Protein AF-A0A255R3K5-F1 (afdb_monomer_lite)

Secondary structure (DSSP, 8-state):
----SEEEHHHHHHHH---HHHHHHHHHTTSS-EEE-TTS-EEEEHHHHHHHHT----------------------TTS-TTTTTS-HHHHHHHHT--HHHHHHHHHTT-S---HHHHHHH--SS-----GGG--PPPS-EEEEETTHHIIIIIHHHHH-SSEEEEEES-----EEPPTT--SS--TTSEEHHHHHHHHHHTT-EEEEEES---HHHHHHHHHHHTTS-GGGEEEEE-TT---EEEEETTTEEEEES--SSTTTTT-SS--TT---EEEEE--HHHHHHHHHHHHHHHTTTTGGGTS-TTTT-GGG-

pLDDT: mean 70.34, std 19.97, range [24.58, 98.44]

Radius of gyration: 28.6 Å; chains: 1; bounding box: 56×77×64 Å

Sequence (317 aa):
MPIKKYINTAEVAMLTGLQQDDIRNLAKTNVLPSHRNRRGHYRFNVDAVEKYFGIVIDNIEQEAEPSALKANPSKESQNVDKVKYLSGHIARKYLKCSKAEFESLIEQGIIKAHRDEYNRWKVSKESVIDYSKSSLPSNDTRLIINENHYQEVIERICEAKSSVKIMTANFKRFRLKPTGSQGENYNDGTPFIKYLMAKAIQGVSVQVICSMPSSSFRDEWKEFYQQMNPELFEYMFCERNHAKVVIVDDQMAYVGSANITPAGIGQGVFTPGNFEVGILTKNPKIVSSVTTLFYTIWNKAHCDKCHRADMCNAKNL

Foldseek 3Di:
DDPDQKDFLVVLCVVQVDDSVVVVVCPVVCVFPWDADPVRGTIGGQVSSCVSRVHDDPDPDDDDDDDDDDDDDDDPADVAPVLQPPQLVVSCVVVVDDPVVSVVCVVNVRHNDPPVRVVVVVPDDPPDDPPVDDDDDDDFKDKAKFQSLCVVPLVLLLVFDAEKEWFFAAAAKFFDDDPPDDDQDRVPGHISVVSLQVCLVNNHQAEYEYADYDPVVVVVVVVVCVVDDVVSHYYWHDNPGHWGWMAGPLQKMKGWNAGNDCRSNNHDDPDPPRIIMIMIGRPNVVSVVVVVVSVCVVVVVCVVVPVCVVSGDPPVD

Structure (mmCIF, N/CA/C/O backbone):
data_AF-A0A255R3K5-F1
#
_entry.id   AF-A0A255R3K5-F1
#
loop_
_atom_site.group_PDB
_atom_site.id
_atom_site.type_symbol
_atom_site.label_atom_id
_atom_site.label_alt_id
_atom_site.label_comp_id
_atom_site.label_asym_id
_atom_site.label_entity_id
_atom_site.label_seq_id
_atom_site.pdbx_PDB_ins_code
_atom_site.Cartn_x
_atom_site.Cartn_y
_atom_site.Cartn_z
_atom_site.occupancy
_atom_site.B_iso_or_equiv
_atom_site.auth_seq_id
_atom_site.auth_comp_id
_atom_site.auth_asym_id
_atom_site.auth_atom_id
_atom_site.pdbx_PDB_model_num
ATOM 1 N N . MET A 1 1 ? -28.216 35.950 8.709 1.00 41.50 1 MET A N 1
ATOM 2 C CA . MET A 1 1 ? -28.909 35.601 9.975 1.00 41.50 1 MET A CA 1
ATOM 3 C C . MET A 1 1 ? -27.923 35.706 11.137 1.00 41.50 1 MET A C 1
ATOM 5 O O . MET A 1 1 ? -26.728 35.690 10.860 1.00 41.50 1 MET A O 1
ATOM 9 N N . PRO A 1 2 ? -28.353 35.857 12.405 1.00 42.69 2 PRO A N 1
ATOM 10 C CA . PRO A 1 2 ? -27.422 35.860 13.533 1.00 42.69 2 PRO A CA 1
ATOM 11 C C . PRO A 1 2 ? -26.795 34.470 13.715 1.00 42.69 2 PRO A C 1
ATOM 13 O O . PRO A 1 2 ? -27.504 33.480 13.887 1.00 42.69 2 PRO A O 1
ATOM 16 N N . ILE A 1 3 ? -25.463 34.405 13.684 1.00 53.44 3 ILE A N 1
ATOM 17 C CA . ILE A 1 3 ? -24.691 33.167 13.852 1.00 53.44 3 ILE A CA 1
ATOM 18 C C . ILE A 1 3 ? -25.021 32.536 15.217 1.00 53.44 3 ILE A C 1
ATOM 20 O O . ILE A 1 3 ? -25.053 33.225 16.244 1.00 53.44 3 ILE A O 1
ATOM 24 N N . LYS A 1 4 ? -25.258 31.215 15.256 1.00 60.66 4 LYS A N 1
ATOM 25 C CA . LYS A 1 4 ? -25.448 30.467 16.512 1.00 60.66 4 LYS A CA 1
ATOM 26 C C . LYS A 1 4 ? -24.194 30.605 17.382 1.00 60.66 4 LYS A C 1
ATOM 28 O O . LYS A 1 4 ? -23.233 29.878 17.190 1.00 60.66 4 LYS A O 1
ATOM 33 N N . LYS A 1 5 ? -24.227 31.449 18.418 1.00 73.88 5 LYS A N 1
ATOM 34 C CA . LYS A 1 5 ? -23.086 31.623 19.344 1.00 73.88 5 LYS A CA 1
ATOM 35 C C . LYS A 1 5 ? -22.670 30.336 20.084 1.00 73.88 5 LYS A C 1
ATOM 37 O O . LYS A 1 5 ? -21.540 30.250 20.570 1.00 73.88 5 LYS A O 1
ATOM 42 N N . TYR A 1 6 ? -23.574 29.351 20.184 1.00 78.25 6 TYR A N 1
ATOM 43 C CA . TYR A 1 6 ? -23.311 28.050 20.802 1.00 78.25 6 TYR A CA 1
ATOM 44 C C . TYR A 1 6 ? -23.948 26.875 20.048 1.00 78.25 6 TYR A C 1
ATOM 46 O O . TYR A 1 6 ? -25.138 26.906 19.723 1.00 78.25 6 TYR A O 1
ATOM 54 N N . ILE A 1 7 ? -23.187 25.790 19.907 1.00 75.62 7 ILE A N 1
ATOM 55 C CA . ILE A 1 7 ? -23.598 24.507 19.312 1.00 75.62 7 ILE A CA 1
ATOM 56 C C . ILE A 1 7 ? -23.567 23.369 20.350 1.00 75.62 7 ILE A C 1
ATOM 58 O O . ILE A 1 7 ? -23.017 23.518 21.444 1.00 75.62 7 ILE A O 1
ATOM 62 N N . ASN A 1 8 ? -24.259 22.260 20.085 1.00 81.88 8 ASN A N 1
ATOM 63 C CA . ASN A 1 8 ? -24.350 21.095 20.981 1.00 81.88 8 ASN A CA 1
ATOM 64 C C . ASN A 1 8 ? -23.370 19.967 20.604 1.00 81.88 8 ASN A C 1
ATOM 66 O O . ASN A 1 8 ? -22.790 19.980 19.526 1.00 81.88 8 ASN A O 1
ATOM 70 N N . THR A 1 9 ? -23.210 18.965 21.476 1.00 65.88 9 THR A N 1
ATOM 71 C CA . THR A 1 9 ? -22.287 17.830 21.271 1.00 65.88 9 THR A CA 1
ATOM 72 C C . THR A 1 9 ? -22.467 17.102 19.931 1.00 65.88 9 THR A C 1
ATOM 74 O O . THR A 1 9 ? -21.472 16.698 19.344 1.00 65.88 9 THR A O 1
ATOM 77 N N . ALA A 1 10 ? -23.695 16.940 19.428 1.00 61.66 10 ALA A N 1
ATOM 78 C CA . ALA A 1 10 ? -23.948 16.292 18.139 1.00 61.66 10 ALA A CA 1
ATOM 79 C C . ALA A 1 10 ? -23.636 17.212 16.943 1.00 61.66 10 ALA A C 1
ATOM 81 O O . ALA A 1 10 ? -23.108 16.737 15.945 1.00 61.66 10 ALA A O 1
ATOM 82 N N . GLU A 1 11 ? -23.888 18.523 17.064 1.00 67.44 11 GLU A N 1
ATOM 83 C CA . GLU A 1 11 ? -23.443 19.520 16.073 1.00 67.44 11 GLU A CA 1
ATOM 84 C C . GLU A 1 11 ? -21.899 19.540 15.996 1.00 67.44 11 GLU A C 1
ATOM 86 O O . GLU A 1 11 ? -21.343 19.483 14.905 1.00 67.44 11 GLU A O 1
ATOM 91 N N . VAL A 1 12 ? -21.191 19.509 17.137 1.00 60.81 12 VAL A N 1
ATOM 92 C CA . VAL A 1 12 ? -19.716 19.396 17.167 1.00 60.81 12 VAL A CA 1
ATOM 93 C C . VAL A 1 12 ? -19.239 18.056 16.589 1.00 60.81 12 VAL A C 1
ATOM 95 O O . VAL A 1 12 ? -18.287 18.044 15.817 1.00 60.81 12 VAL A O 1
ATOM 98 N N . ALA A 1 13 ? -19.899 16.936 16.904 1.00 59.47 13 ALA A N 1
ATOM 99 C CA . ALA A 1 13 ? -19.557 15.621 16.349 1.00 59.47 13 ALA A CA 1
ATOM 100 C C . ALA A 1 13 ? -19.688 15.586 14.822 1.00 59.47 13 ALA A C 1
ATOM 102 O O . ALA A 1 13 ? -18.807 15.077 14.139 1.00 59.47 13 ALA A O 1
ATOM 103 N N . MET A 1 14 ? -20.747 16.192 14.281 1.00 54.22 14 MET A N 1
ATOM 104 C CA . MET A 1 14 ? -20.955 16.302 12.839 1.00 54.22 14 MET A CA 1
ATOM 105 C C . MET A 1 14 ? -19.897 17.186 12.159 1.00 54.22 14 MET A C 1
ATOM 107 O O . MET A 1 14 ? -19.446 16.852 11.070 1.00 54.22 14 MET A O 1
ATOM 111 N N . LEU A 1 15 ? -19.476 18.279 12.806 1.00 57.75 15 LEU A N 1
ATOM 112 C CA . LEU A 1 15 ? -18.477 19.215 12.270 1.00 57.75 15 LEU A CA 1
ATOM 113 C C . LEU A 1 15 ? -17.022 18.728 12.406 1.00 57.75 15 LEU A C 1
ATOM 115 O O . LEU A 1 15 ? -16.162 19.186 11.661 1.00 57.75 15 LEU A O 1
ATOM 119 N N . THR A 1 16 ? -16.730 17.832 13.355 1.00 62.12 16 THR A N 1
ATOM 120 C CA . THR A 1 16 ? -15.354 17.379 13.669 1.00 62.12 16 THR A CA 1
ATOM 121 C C . THR A 1 16 ? -15.095 15.903 13.365 1.00 62.12 16 THR A C 1
ATOM 123 O O . THR A 1 16 ? -13.949 15.465 13.409 1.00 62.12 16 THR A O 1
ATOM 126 N N . GLY A 1 17 ? -16.140 15.108 13.113 1.00 52.56 17 GLY A N 1
ATOM 127 C CA . GLY A 1 17 ? -16.055 13.649 12.976 1.00 52.56 17 GLY A CA 1
ATOM 128 C C . GLY A 1 17 ? -15.809 12.888 14.289 1.00 52.56 17 GLY A C 1
ATOM 129 O O . GLY A 1 17 ? -15.769 11.658 14.277 1.00 52.56 17 GLY A O 1
ATOM 130 N N . LEU A 1 18 ? -15.651 13.581 15.425 1.00 57.97 18 LEU A N 1
ATOM 131 C CA . LEU A 1 18 ? -15.377 12.956 16.721 1.00 57.97 18 LEU A CA 1
ATOM 132 C C . LEU A 1 18 ? -16.618 12.297 17.330 1.00 57.97 18 LEU A C 1
ATOM 134 O O . LEU A 1 18 ? -17.745 12.778 17.187 1.00 57.97 18 LEU A O 1
ATOM 138 N N . GLN A 1 19 ? -16.402 11.228 18.101 1.00 66.00 19 GLN A N 1
ATOM 139 C CA . GLN A 1 19 ? -17.474 10.609 18.874 1.00 66.00 19 GLN A CA 1
ATOM 140 C C . GLN A 1 19 ? -17.962 11.556 19.977 1.00 66.00 19 GLN A C 1
ATOM 142 O O . GLN A 1 19 ? -17.200 12.316 20.583 1.00 66.00 19 GLN A O 1
ATOM 147 N N . GLN A 1 20 ? -19.263 11.501 20.274 1.00 72.38 20 GLN A N 1
ATOM 148 C CA . GLN A 1 20 ? -19.877 12.432 21.226 1.00 72.38 20 GLN A CA 1
ATOM 149 C C . GLN A 1 20 ? -19.304 12.311 22.647 1.00 72.38 20 GLN A C 1
ATOM 151 O O . GLN A 1 20 ? -19.324 13.294 23.388 1.00 72.38 20 GLN A O 1
ATOM 156 N N . ASP A 1 21 ? -18.790 11.143 23.036 1.00 79.12 21 ASP A N 1
ATOM 157 C CA . ASP A 1 21 ? -18.171 10.945 24.349 1.00 79.12 21 ASP A CA 1
ATOM 158 C C . ASP A 1 21 ? -16.777 11.568 24.463 1.00 79.12 21 ASP A C 1
ATOM 160 O O . ASP A 1 21 ? -16.465 12.133 25.512 1.00 79.12 21 ASP A O 1
ATOM 164 N N . ASP A 1 22 ? -16.000 11.611 23.380 1.00 64.19 22 ASP A N 1
ATOM 165 C CA . ASP A 1 22 ? -14.718 12.323 23.349 1.00 64.19 22 ASP A CA 1
ATOM 166 C C . ASP A 1 22 ? -14.936 13.833 23.470 1.00 64.19 22 ASP A C 1
ATOM 168 O O . ASP A 1 22 ? -14.300 14.498 24.288 1.00 64.19 22 ASP A O 1
ATOM 172 N N . ILE A 1 23 ? -15.938 14.369 22.767 1.00 59.25 23 ILE A N 1
ATOM 173 C CA . ILE A 1 23 ? -16.343 15.779 22.884 1.00 59.25 23 ILE A CA 1
ATOM 174 C C . ILE A 1 23 ? -16.846 16.093 24.305 1.00 59.25 23 ILE A C 1
ATOM 176 O O . ILE A 1 23 ? -16.532 17.148 24.861 1.00 59.25 23 ILE A O 1
ATOM 180 N N . ARG A 1 24 ? -17.589 15.177 24.945 1.00 80.44 24 ARG A N 1
ATOM 181 C CA . ARG A 1 24 ? -17.968 15.307 26.367 1.00 80.44 24 ARG A CA 1
ATOM 182 C C . ARG A 1 24 ? -16.753 15.232 27.290 1.00 80.44 24 ARG A C 1
ATOM 184 O O . ARG A 1 24 ? -16.774 15.876 28.334 1.00 80.44 24 ARG A O 1
ATOM 191 N N . ASN A 1 25 ? -15.714 14.476 26.949 1.00 77.38 25 ASN A N 1
ATOM 192 C CA . ASN A 1 25 ? -14.492 14.397 27.745 1.00 77.38 25 ASN A CA 1
ATOM 193 C C . ASN A 1 25 ? -13.651 15.677 27.614 1.00 77.38 25 ASN A C 1
ATOM 195 O O . ASN A 1 25 ? -13.281 16.224 28.649 1.00 77.38 25 ASN A O 1
ATOM 199 N N . LEU A 1 26 ? -13.487 16.237 26.408 1.00 68.31 26 LEU A N 1
ATOM 200 C CA . LEU A 1 26 ? -12.899 17.573 26.188 1.00 68.31 26 LEU A CA 1
ATOM 201 C C . LEU A 1 26 ? -13.643 18.676 26.963 1.00 68.31 26 LEU A C 1
ATOM 203 O O . LEU A 1 26 ? -13.032 19.624 27.457 1.00 68.31 26 LEU A O 1
ATOM 207 N N . ALA A 1 27 ? -14.964 18.530 27.107 1.00 79.69 27 ALA A N 1
ATOM 208 C CA . ALA A 1 27 ? -15.801 19.410 27.916 1.00 79.69 27 ALA A CA 1
ATOM 209 C C . ALA A 1 27 ? -15.591 19.226 29.433 1.00 79.69 27 ALA A C 1
ATOM 211 O O . ALA A 1 27 ? -15.579 20.203 30.179 1.00 79.69 27 ALA A O 1
ATOM 212 N N . LYS A 1 28 ? -15.431 17.981 29.914 1.00 86.38 28 LYS A N 1
ATOM 213 C CA . LYS A 1 28 ? -15.156 17.662 31.333 1.00 86.38 28 LYS A CA 1
ATOM 214 C C . LYS A 1 28 ? -13.771 18.133 31.775 1.00 86.38 28 LYS A C 1
ATOM 216 O O . LYS A 1 28 ? -13.640 18.613 32.894 1.00 86.38 28 LYS A O 1
ATOM 221 N N . THR A 1 29 ? -12.760 17.994 30.920 1.00 76.62 29 THR A N 1
ATOM 222 C CA . THR A 1 29 ? -11.381 18.433 31.195 1.00 76.62 29 THR A CA 1
ATOM 223 C C . THR A 1 29 ? -11.172 19.932 30.963 1.00 76.62 29 THR A C 1
ATOM 225 O O . THR A 1 29 ? -10.064 20.425 31.143 1.00 76.62 29 THR A O 1
ATOM 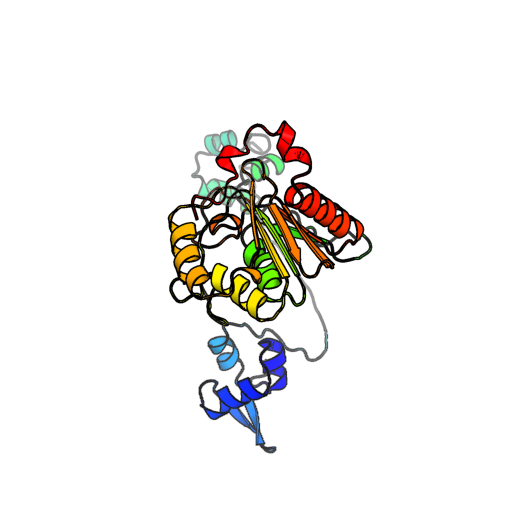228 N N . ASN A 1 30 ? -12.230 20.661 30.580 1.00 77.88 30 ASN A N 1
ATOM 229 C CA . ASN A 1 30 ? -12.222 22.093 30.263 1.00 77.88 30 ASN A CA 1
ATOM 230 C C . ASN A 1 30 ? -11.234 22.487 29.142 1.00 77.88 30 ASN A C 1
ATOM 232 O O . ASN A 1 30 ? -10.862 23.651 29.012 1.00 77.88 30 ASN A O 1
ATOM 236 N N . VAL A 1 31 ? -10.826 21.513 28.320 1.00 72.31 31 VAL A N 1
ATOM 237 C CA . VAL A 1 31 ? -9.936 21.703 27.166 1.00 72.31 31 VAL A CA 1
ATOM 238 C C . VAL A 1 31 ? -10.684 22.383 26.017 1.00 72.31 31 VAL A C 1
ATOM 240 O O . VAL A 1 31 ? -10.124 23.247 25.347 1.00 72.31 31 VAL A O 1
ATOM 243 N N . LEU A 1 32 ? -11.965 22.044 25.836 1.00 70.50 32 LEU A N 1
ATOM 244 C CA . LEU A 1 32 ? -12.872 22.742 24.928 1.00 70.50 32 LEU A CA 1
ATOM 245 C C . LEU A 1 32 ? -13.906 23.546 25.747 1.00 70.50 32 LEU A C 1
ATOM 247 O O . LEU A 1 32 ? -14.787 22.936 26.370 1.00 70.50 32 LEU A O 1
ATOM 251 N N . PRO A 1 33 ? -13.831 24.894 25.760 1.00 80.38 33 PRO A N 1
ATOM 252 C CA . PRO A 1 33 ? -14.706 25.742 26.566 1.00 80.38 33 PRO A CA 1
ATOM 253 C C . PRO A 1 33 ? -16.194 25.485 26.314 1.00 80.38 33 PRO A C 1
ATOM 255 O O . PRO A 1 33 ? -16.705 25.604 25.196 1.00 80.38 33 PRO A O 1
ATOM 258 N N . SER A 1 34 ? -16.911 25.144 27.383 1.00 84.69 34 SER A N 1
ATOM 259 C CA . SER A 1 34 ? -18.320 24.771 27.313 1.00 84.69 34 SER A CA 1
ATOM 260 C C . SER A 1 34 ? -19.067 25.106 28.599 1.00 84.69 34 SER A C 1
ATOM 262 O O . SER A 1 34 ? -18.475 25.279 29.662 1.00 84.69 34 SER A O 1
ATOM 264 N N . HIS A 1 35 ? -20.392 25.176 28.509 1.00 86.25 35 HIS A N 1
ATOM 265 C CA . HIS A 1 35 ? -21.276 25.241 29.671 1.00 86.25 35 HIS A CA 1
ATOM 266 C C . HIS A 1 35 ? -22.361 24.169 29.561 1.00 86.25 35 HIS A C 1
ATOM 268 O O . HIS A 1 35 ? -22.652 23.673 28.470 1.00 86.25 35 HIS A O 1
ATOM 274 N N . ARG A 1 36 ? -22.989 23.803 30.681 1.00 84.56 36 ARG A N 1
ATOM 275 C CA . ARG A 1 36 ? -24.161 22.918 30.670 1.00 84.56 36 ARG A CA 1
ATOM 276 C C . ARG A 1 36 ? -25.443 23.742 30.598 1.00 84.56 36 ARG A C 1
ATOM 278 O O . ARG A 1 36 ? -25.593 24.736 31.301 1.00 84.56 36 ARG A O 1
ATOM 285 N N . ASN A 1 37 ? -26.377 23.323 29.749 1.00 80.81 37 ASN A N 1
ATOM 286 C CA . ASN A 1 37 ? -27.722 23.895 29.705 1.00 80.81 37 ASN A CA 1
ATOM 287 C C . ASN A 1 37 ? -28.582 23.393 30.888 1.00 80.81 37 ASN A C 1
ATOM 289 O O . ASN A 1 37 ? -28.162 22.528 31.655 1.00 80.81 37 ASN A O 1
ATOM 293 N N . ARG A 1 38 ? -29.829 23.875 31.006 1.00 70.31 38 ARG A N 1
ATOM 294 C CA . ARG A 1 38 ? -30.770 23.474 32.078 1.00 70.31 38 ARG A CA 1
ATOM 295 C C . ARG A 1 38 ? -31.102 21.969 32.131 1.00 70.31 38 ARG A C 1
ATOM 297 O O . ARG A 1 38 ? -31.621 21.516 33.140 1.00 70.31 38 ARG A O 1
ATOM 304 N N . ARG A 1 39 ? -30.822 21.200 31.069 1.00 68.31 39 ARG A N 1
ATOM 305 C CA . ARG A 1 39 ? -30.966 19.729 31.016 1.00 68.31 39 ARG A CA 1
ATOM 306 C C . ARG A 1 39 ? -29.632 19.000 31.252 1.00 68.31 39 ARG A C 1
ATOM 308 O O . ARG A 1 39 ? -29.526 17.809 30.995 1.00 68.31 39 ARG A O 1
ATOM 315 N N . GLY A 1 40 ? -28.589 19.710 31.681 1.00 73.56 40 GLY A N 1
ATOM 316 C CA . GLY A 1 40 ? -27.260 19.156 31.936 1.00 73.56 40 GLY A CA 1
ATOM 317 C C . GLY A 1 40 ? -26.419 18.867 30.685 1.00 73.56 40 GLY A C 1
ATOM 318 O O . GLY A 1 40 ? -25.300 18.379 30.834 1.00 73.56 40 GLY A O 1
ATOM 319 N N . HIS A 1 41 ? -26.900 19.160 29.471 1.00 75.06 41 HIS A N 1
ATOM 320 C CA . HIS A 1 41 ? -26.169 18.878 28.227 1.00 75.06 41 HIS A CA 1
ATOM 321 C C . HIS A 1 41 ? -25.155 19.984 27.914 1.00 75.06 41 HIS A C 1
ATOM 323 O O . HIS A 1 41 ? -25.452 21.166 28.099 1.00 75.06 41 HIS A O 1
ATOM 329 N N . TYR A 1 42 ? -23.989 19.606 27.390 1.00 77.81 42 TYR A N 1
ATOM 330 C CA . TYR A 1 42 ? -22.930 20.545 27.022 1.00 77.81 42 TYR A CA 1
ATOM 331 C C . TYR A 1 42 ? -23.285 21.403 25.795 1.00 77.81 42 TYR A C 1
ATOM 333 O O . TYR A 1 42 ? -23.866 20.929 24.813 1.00 77.81 42 TYR A O 1
ATOM 341 N N . ARG A 1 43 ? -22.904 22.679 25.869 1.00 84.44 43 ARG A N 1
ATOM 342 C CA . ARG A 1 43 ? -22.992 23.699 24.822 1.00 84.44 43 ARG A CA 1
ATOM 343 C C . ARG A 1 43 ? -21.628 24.365 24.660 1.00 84.44 43 ARG A C 1
ATOM 345 O O . ARG A 1 43 ? -21.063 24.856 25.636 1.00 84.44 43 ARG A O 1
ATOM 352 N N . PHE A 1 44 ? -21.137 24.394 23.430 1.00 76.94 44 PHE A N 1
ATOM 353 C CA . PHE A 1 44 ? -19.794 24.832 23.053 1.00 76.94 44 PHE A CA 1
ATOM 354 C C . PHE A 1 44 ? -19.885 26.148 22.292 1.00 76.94 44 PHE A C 1
ATOM 356 O O . PHE A 1 44 ? -20.772 26.289 21.452 1.00 76.94 44 PHE A O 1
ATOM 363 N N . ASN A 1 45 ? -19.029 27.120 22.609 1.00 83.62 45 ASN A N 1
ATOM 364 C CA . ASN A 1 45 ? -18.982 28.380 21.862 1.00 83.62 45 ASN A CA 1
ATOM 365 C C . ASN A 1 45 ? -18.352 28.139 20.483 1.00 83.62 45 ASN A C 1
ATOM 367 O O . ASN A 1 45 ? -17.348 27.439 20.407 1.00 83.62 45 ASN A O 1
ATOM 371 N N . VAL A 1 46 ? -18.937 28.706 19.424 1.00 71.38 46 VAL A N 1
ATOM 372 C CA . VAL A 1 46 ? -18.478 28.477 18.042 1.00 71.38 46 VAL A CA 1
ATOM 373 C C . VAL A 1 46 ? -17.027 28.910 17.852 1.00 71.38 46 VAL A C 1
ATOM 375 O O . VAL A 1 46 ? -16.215 28.057 17.522 1.00 71.38 46 VAL A O 1
ATOM 378 N N . ASP A 1 47 ? -16.670 30.141 18.208 1.00 80.25 47 ASP A N 1
ATOM 379 C CA . ASP A 1 47 ? -15.313 30.689 18.063 1.00 80.25 47 ASP A CA 1
ATOM 380 C C . ASP A 1 47 ? -14.258 29.817 18.788 1.00 80.25 47 ASP A C 1
ATOM 382 O O . ASP A 1 47 ? -13.130 29.635 18.325 1.00 80.25 47 ASP A O 1
ATOM 386 N N . ALA A 1 48 ? -14.626 29.230 19.934 1.00 74.75 48 ALA A N 1
ATOM 387 C CA . ALA A 1 48 ? -13.781 28.295 20.675 1.00 74.75 48 ALA A CA 1
ATOM 388 C C . ALA A 1 48 ? -13.651 26.917 19.996 1.00 74.75 48 ALA A C 1
ATOM 390 O O . ALA A 1 48 ? -12.583 26.314 20.069 1.00 74.75 48 ALA A O 1
ATOM 391 N N . VAL A 1 49 ? -14.704 26.420 19.336 1.00 65.06 49 VAL A N 1
ATOM 392 C CA . VAL A 1 49 ? -14.674 25.185 18.526 1.00 65.06 49 VAL A CA 1
ATOM 393 C C . VAL A 1 49 ? -13.845 25.408 17.261 1.00 65.06 49 VAL A C 1
ATOM 395 O O . VAL A 1 49 ? -12.943 24.620 16.992 1.00 65.06 49 VAL A O 1
ATOM 398 N N . GLU A 1 50 ? -14.080 26.504 16.541 1.00 73.19 50 GLU A N 1
ATOM 399 C CA . GLU A 1 50 ? -13.301 26.924 15.371 1.00 73.19 50 GLU A CA 1
ATOM 400 C C . GLU A 1 50 ? -11.810 27.000 15.695 1.00 73.19 50 GLU A C 1
ATOM 402 O O . GLU A 1 50 ? -10.991 26.326 15.071 1.00 73.19 50 GLU A O 1
ATOM 407 N N . LYS A 1 51 ? -11.457 27.741 16.753 1.00 80.31 51 LYS A N 1
ATOM 408 C CA . LYS A 1 51 ? -10.069 27.902 17.192 1.00 80.31 51 LYS A CA 1
ATOM 409 C C . LYS A 1 51 ? -9.428 26.599 17.675 1.00 80.31 51 LYS A C 1
ATOM 411 O O . LYS A 1 51 ? -8.233 26.415 17.462 1.00 80.31 51 LYS A O 1
ATOM 416 N N . TYR A 1 52 ? -10.174 25.729 18.359 1.00 68.12 52 TYR A N 1
ATOM 417 C CA . TYR A 1 52 ? -9.621 24.488 18.912 1.00 68.12 52 TYR A CA 1
ATOM 418 C C . TYR A 1 52 ? -9.414 23.408 17.843 1.00 68.12 52 TYR A C 1
ATOM 420 O O . TYR A 1 52 ? -8.394 22.724 17.861 1.00 68.12 52 TYR A O 1
ATOM 428 N N . PHE A 1 53 ? -10.355 23.266 16.904 1.00 67.94 53 PHE A N 1
ATOM 429 C CA . PHE A 1 53 ? -10.282 22.258 15.840 1.00 67.94 53 PHE A CA 1
ATOM 430 C C . PHE A 1 53 ? -9.678 22.780 14.526 1.00 67.94 53 PHE A C 1
ATOM 432 O O . PHE A 1 53 ? -9.446 21.987 13.619 1.00 67.94 53 PHE A O 1
ATOM 439 N N . GLY A 1 54 ? -9.409 24.084 14.411 1.00 62.25 54 GLY A N 1
ATOM 440 C CA . GLY A 1 54 ? -8.881 24.700 13.189 1.00 62.25 54 GLY A CA 1
ATOM 441 C C . GLY A 1 54 ? -9.889 24.730 12.035 1.00 62.25 54 GLY A C 1
ATOM 442 O O . GLY A 1 54 ? -9.486 24.683 10.876 1.00 62.25 54 GLY A O 1
ATOM 443 N N . ILE A 1 55 ? -11.187 24.770 12.351 1.00 60.12 55 ILE A N 1
ATOM 444 C CA . ILE A 1 55 ? -12.292 24.774 11.379 1.00 60.12 55 ILE A CA 1
ATOM 445 C C . ILE A 1 55 ? -12.965 26.149 11.323 1.00 60.12 55 ILE A C 1
ATOM 447 O O . ILE A 1 55 ? -12.830 26.935 12.255 1.00 60.12 55 ILE A O 1
ATOM 451 N N . VAL A 1 56 ? -13.720 26.420 10.258 1.00 68.06 56 VAL A N 1
ATOM 452 C CA . VAL A 1 56 ? -14.588 27.603 10.136 1.00 68.06 56 VAL A CA 1
ATOM 453 C C . VAL A 1 56 ? -16.032 27.116 10.015 1.00 68.06 56 VAL A C 1
ATOM 455 O O . VAL A 1 56 ? -16.315 26.218 9.220 1.00 68.06 56 VAL A O 1
ATOM 458 N N . ILE A 1 57 ? -16.934 27.652 10.838 1.00 62.25 57 ILE A N 1
ATOM 459 C CA . ILE A 1 57 ? -18.334 27.222 10.965 1.00 62.25 57 ILE A CA 1
ATOM 460 C C . ILE A 1 57 ? -19.230 28.307 10.349 1.00 62.25 57 ILE A C 1
ATOM 462 O O . ILE A 1 57 ? -20.004 28.994 11.021 1.00 62.25 57 ILE A O 1
ATOM 466 N N . ASP A 1 58 ? -19.130 28.446 9.028 1.00 53.56 58 ASP A N 1
ATOM 467 C CA . ASP A 1 58 ? -19.958 29.375 8.264 1.00 53.56 58 ASP A CA 1
ATOM 468 C C . ASP A 1 58 ? -21.409 28.870 8.150 1.00 53.56 58 ASP A C 1
ATOM 470 O O . ASP A 1 58 ? -21.685 27.828 7.563 1.00 53.56 58 ASP A O 1
ATOM 474 N N . ASN A 1 59 ? -22.345 29.653 8.701 1.00 52.12 59 ASN A N 1
ATOM 475 C CA . ASN A 1 59 ? -23.803 29.573 8.516 1.00 52.12 59 ASN A CA 1
ATOM 476 C C . ASN A 1 59 ? -24.455 28.171 8.573 1.00 52.12 59 ASN A C 1
ATOM 478 O O . ASN A 1 59 ? -24.845 27.596 7.560 1.00 52.12 59 ASN A O 1
ATOM 482 N N . ILE A 1 60 ? -24.762 27.700 9.788 1.00 49.47 60 ILE A N 1
ATOM 483 C CA . ILE A 1 60 ? -25.836 26.710 9.984 1.00 49.47 60 ILE A CA 1
ATOM 484 C C . ILE A 1 60 ? -27.184 27.409 9.720 1.00 49.47 60 ILE A C 1
ATOM 486 O O . ILE A 1 60 ? -27.595 28.251 10.523 1.00 49.47 60 ILE A O 1
ATOM 490 N N . GLU A 1 61 ? -27.856 27.075 8.616 1.00 40.47 61 GLU A N 1
ATOM 491 C CA . GLU A 1 61 ? -29.081 27.749 8.154 1.00 40.47 61 GLU A CA 1
ATOM 492 C C . GLU A 1 61 ? -30.266 27.705 9.148 1.00 40.47 61 GLU A C 1
ATOM 494 O O . GLU A 1 61 ? -30.520 26.711 9.835 1.00 40.47 61 GLU A O 1
ATOM 499 N N . GLN A 1 62 ? -31.045 28.793 9.151 1.00 39.69 62 GLN A N 1
ATOM 500 C CA . GLN A 1 62 ? -32.511 28.717 9.100 1.00 39.69 62 GLN A CA 1
ATOM 501 C C . GLN A 1 62 ? -32.940 29.151 7.680 1.00 39.69 62 GLN A C 1
ATOM 503 O O . GLN A 1 62 ? -32.166 29.805 6.984 1.00 39.69 62 GLN A O 1
ATOM 508 N N . GLU A 1 63 ? -34.137 28.768 7.237 1.00 28.47 63 GLU A N 1
ATOM 509 C CA . GLU A 1 63 ? -34.560 28.822 5.823 1.00 28.47 63 GLU A CA 1
ATOM 510 C C . GLU A 1 63 ? -34.702 30.244 5.210 1.00 28.47 63 GLU A C 1
ATOM 512 O O . GLU A 1 63 ? -35.281 31.123 5.845 1.00 28.47 63 GLU A O 1
ATOM 517 N N . ALA A 1 64 ? -34.280 30.381 3.932 1.00 26.91 64 ALA A N 1
ATOM 518 C CA . ALA A 1 64 ? -34.686 31.359 2.881 1.00 26.91 64 ALA A CA 1
ATOM 519 C C . ALA A 1 64 ? -34.455 32.892 3.127 1.00 26.91 64 ALA A C 1
ATOM 521 O O . ALA A 1 64 ? -34.274 33.320 4.260 1.00 26.91 64 ALA A O 1
ATOM 522 N N . GLU A 1 65 ? -34.385 33.839 2.161 1.00 24.58 65 GLU A N 1
ATOM 523 C CA . GLU A 1 65 ? -34.598 33.946 0.685 1.00 24.58 65 GLU A CA 1
ATOM 524 C C . GLU A 1 65 ? -33.629 35.027 0.046 1.00 24.58 65 GLU A C 1
ATOM 526 O O . GLU A 1 65 ? -32.859 35.637 0.794 1.00 24.58 65 GLU A O 1
ATOM 531 N N . PRO A 1 66 ? -33.594 35.295 -1.294 1.00 37.09 66 PRO A N 1
ATOM 532 C CA . PRO A 1 66 ? -32.465 35.975 -1.996 1.00 37.09 66 PRO A CA 1
ATOM 533 C C . PRO A 1 66 ? -32.705 37.385 -2.635 1.00 37.09 66 PRO A C 1
ATOM 535 O O . PRO A 1 66 ? -33.811 37.675 -3.076 1.00 37.09 66 PRO A O 1
ATOM 538 N N . SER A 1 67 ? -31.657 38.231 -2.842 1.00 25.16 67 SER A N 1
ATOM 539 C CA . SER A 1 67 ? -31.645 39.316 -3.888 1.00 25.16 67 SER A CA 1
ATOM 540 C C . SER A 1 67 ? -30.297 40.049 -4.232 1.00 25.16 67 SER A C 1
ATOM 542 O O . SER A 1 67 ? -29.736 40.771 -3.423 1.00 25.16 67 SER A O 1
ATOM 544 N N . ALA A 1 68 ? -29.840 39.896 -5.495 1.00 26.27 68 ALA A N 1
ATOM 545 C CA . ALA A 1 68 ? -29.521 40.891 -6.570 1.00 26.27 68 ALA A CA 1
ATOM 546 C C . ALA A 1 68 ? -28.493 42.099 -6.530 1.00 26.27 68 ALA A C 1
ATOM 548 O O . ALA A 1 68 ? -28.403 42.843 -5.566 1.00 26.27 68 ALA A O 1
ATOM 549 N N . LEU A 1 69 ? -27.919 42.388 -7.741 1.00 25.41 69 LEU A N 1
ATOM 550 C CA . LEU A 1 69 ? -27.336 43.652 -8.345 1.00 25.41 69 LEU A CA 1
ATOM 551 C C . LEU A 1 69 ? -25.819 44.004 -8.129 1.00 25.41 69 LEU A C 1
ATOM 553 O O . LEU A 1 69 ? -25.370 44.067 -6.997 1.00 25.41 69 LEU A O 1
ATOM 557 N N . LYS A 1 70 ? -24.929 44.059 -9.164 1.00 27.50 70 LYS A N 1
ATOM 558 C CA . LYS A 1 70 ? -24.575 45.095 -10.220 1.00 27.50 70 LYS A CA 1
ATOM 559 C C . LYS A 1 70 ? -23.744 46.319 -9.716 1.00 27.50 70 LYS A C 1
ATOM 561 O O . LYS A 1 70 ? -24.033 46.778 -8.627 1.00 27.50 70 LYS A O 1
ATOM 566 N N . ALA A 1 71 ? -22.816 46.996 -10.440 1.00 29.70 71 ALA A N 1
ATOM 567 C CA . ALA A 1 71 ? -22.010 46.788 -11.680 1.00 29.70 71 ALA A CA 1
ATOM 568 C C . ALA A 1 71 ? -20.960 47.951 -11.890 1.00 29.70 71 ALA A C 1
ATOM 570 O O . ALA A 1 71 ? -21.137 48.994 -11.280 1.00 29.70 71 ALA A O 1
ATOM 571 N N . ASN A 1 72 ? -19.945 47.783 -12.778 1.00 35.72 72 ASN A N 1
ATOM 572 C CA . ASN A 1 72 ? -19.049 48.752 -13.508 1.00 35.72 72 ASN A CA 1
ATOM 573 C C . ASN A 1 72 ? -18.592 50.124 -12.917 1.00 35.72 72 ASN A C 1
ATOM 575 O O . ASN A 1 72 ? -19.408 50.915 -12.453 1.00 35.72 72 ASN A O 1
ATOM 579 N N . PRO A 1 73 ? -17.318 50.526 -13.168 1.00 34.75 73 PRO A N 1
ATOM 580 C CA . PRO A 1 73 ? -17.078 51.684 -14.068 1.00 34.75 73 PRO A CA 1
ATOM 581 C C . PRO A 1 73 ? -16.058 51.453 -15.233 1.00 34.75 73 PRO A C 1
ATOM 583 O O . PRO A 1 73 ? -16.223 50.471 -15.952 1.00 34.75 73 PRO A O 1
ATOM 586 N N . SER A 1 74 ? -15.141 52.395 -15.570 1.00 38.47 74 SER A N 1
ATOM 587 C CA . SER A 1 74 ? -14.487 52.513 -16.914 1.00 38.47 74 SER A CA 1
ATOM 588 C C . SER A 1 74 ? -13.349 53.573 -17.033 1.00 38.47 74 SER A C 1
ATOM 590 O O . SER A 1 74 ? -13.213 54.374 -16.114 1.00 38.47 74 SER A O 1
ATOM 592 N N . LYS A 1 75 ? -12.743 53.713 -18.247 1.00 34.12 75 LYS A N 1
ATOM 593 C CA . LYS A 1 75 ? -12.209 54.959 -18.902 1.00 34.12 75 LYS A CA 1
ATOM 594 C C . LYS A 1 75 ? -10.687 55.279 -19.040 1.00 34.12 75 LYS A C 1
ATOM 596 O O . LYS A 1 75 ? -10.352 56.437 -19.262 1.00 34.12 75 LYS A O 1
ATOM 601 N N . GLU A 1 76 ? -9.773 54.307 -19.132 1.00 44.69 76 GLU A N 1
ATOM 602 C CA . GLU A 1 76 ? -8.357 54.542 -19.566 1.00 44.69 76 GLU A CA 1
ATOM 603 C C . GLU A 1 76 ? -8.083 54.250 -21.068 1.00 44.69 76 GLU A C 1
ATOM 605 O O . GLU A 1 76 ? -6.999 53.863 -21.507 1.00 44.69 76 GLU A O 1
ATOM 610 N N . SER A 1 77 ? -9.098 54.419 -21.912 1.00 47.12 77 SER A N 1
ATOM 611 C CA . SER A 1 77 ? -9.215 53.741 -23.210 1.00 47.12 77 SER A CA 1
ATOM 612 C C . SER A 1 77 ? -8.627 54.475 -24.433 1.00 47.12 77 SER A C 1
ATOM 614 O O . SER A 1 77 ? -9.295 54.512 -25.465 1.00 47.12 77 SER A O 1
ATOM 616 N N . GLN A 1 78 ? -7.436 55.096 -24.364 1.00 43.03 78 GLN A N 1
ATOM 617 C CA . GLN A 1 78 ? -6.911 55.902 -25.501 1.00 43.03 78 GLN A CA 1
ATOM 618 C C . GLN A 1 78 ? -5.478 55.624 -26.000 1.00 43.03 78 GLN A C 1
ATOM 620 O O . GLN A 1 78 ? -5.124 56.120 -27.066 1.00 43.03 78 GLN A O 1
ATOM 625 N N . ASN A 1 79 ? -4.685 54.759 -25.353 1.00 48.47 79 ASN A N 1
ATOM 626 C CA . ASN A 1 79 ? -3.444 54.207 -25.950 1.00 48.47 79 ASN A CA 1
ATOM 627 C C . ASN A 1 79 ? -3.550 52.710 -26.314 1.00 48.47 79 ASN A C 1
ATOM 629 O O . ASN A 1 79 ? -2.563 52.059 -26.646 1.00 48.47 79 ASN A O 1
ATOM 633 N N . VAL A 1 80 ? -4.770 52.174 -26.284 1.00 47.47 80 VAL A N 1
ATOM 634 C CA . VAL A 1 80 ? -5.103 50.750 -26.441 1.00 47.47 80 VAL A CA 1
ATOM 635 C C . VAL A 1 80 ? -4.976 50.255 -27.879 1.00 47.47 80 VAL A C 1
ATOM 637 O O . VAL A 1 80 ? -4.347 49.230 -28.149 1.00 47.47 80 VAL A O 1
ATOM 640 N N . ASP A 1 81 ? -5.610 50.962 -28.814 1.00 44.88 81 ASP A N 1
ATOM 641 C CA . ASP A 1 81 ? -5.981 50.366 -30.101 1.00 44.88 81 ASP A CA 1
ATOM 642 C C . ASP A 1 81 ? -4.791 50.095 -31.029 1.00 44.88 81 ASP A C 1
ATOM 644 O O . ASP A 1 81 ? -4.868 49.211 -31.881 1.00 44.88 81 ASP A O 1
ATOM 648 N N . LYS A 1 82 ? -3.654 50.774 -30.820 1.00 44.88 82 LYS A N 1
ATOM 649 C CA . LYS A 1 82 ? -2.403 50.501 -31.552 1.00 44.88 82 LYS A CA 1
ATOM 650 C C . LYS A 1 82 ? -1.684 49.227 -31.094 1.00 44.88 82 LYS A C 1
ATOM 652 O O . LYS A 1 82 ? -0.838 48.729 -31.829 1.00 44.88 82 LYS A O 1
ATOM 657 N N . VAL A 1 83 ? -2.000 48.699 -29.909 1.00 48.19 83 VAL A N 1
ATOM 658 C CA . VAL A 1 83 ? -1.316 47.531 -29.316 1.00 48.19 83 VAL A CA 1
ATOM 659 C C . VAL A 1 83 ? -2.154 46.249 -29.387 1.00 48.19 83 VAL A C 1
ATOM 661 O O . VAL A 1 83 ? -1.622 45.157 -29.217 1.00 48.19 83 VAL A O 1
ATOM 664 N N . LYS A 1 84 ? -3.447 46.379 -29.712 1.00 41.91 84 LYS A N 1
ATOM 665 C CA . LYS A 1 84 ? -4.478 45.324 -29.787 1.00 41.91 84 LYS A CA 1
ATOM 666 C C . LYS A 1 84 ? -4.114 44.075 -30.616 1.00 41.91 84 LYS A C 1
ATOM 668 O O . LYS A 1 84 ? -4.732 43.029 -30.442 1.00 41.91 84 LYS A O 1
ATOM 673 N N . TYR A 1 85 ? -3.149 44.180 -31.529 1.00 39.66 85 TYR A N 1
ATOM 674 C CA . TYR A 1 85 ? -2.761 43.103 -32.451 1.00 39.66 85 TYR A CA 1
ATOM 675 C C . TYR A 1 85 ? -1.263 42.744 -32.387 1.00 39.66 85 TYR A C 1
ATOM 677 O O . TYR A 1 85 ? -0.763 42.046 -33.266 1.00 39.66 85 TYR A O 1
ATOM 685 N N . LEU A 1 86 ? -0.530 43.225 -31.375 1.00 41.03 86 LEU A N 1
ATOM 686 C CA . LEU A 1 86 ? 0.884 42.896 -31.159 1.00 41.03 86 LEU A CA 1
ATOM 687 C C . LEU A 1 86 ? 1.020 41.814 -30.079 1.00 41.03 86 LEU A C 1
ATOM 689 O O . LEU A 1 86 ? 0.353 41.884 -29.048 1.00 41.03 86 LEU A O 1
ATOM 693 N N . SER A 1 87 ? 1.918 40.845 -30.281 1.00 39.75 87 SER A N 1
ATOM 694 C CA . SER A 1 87 ? 2.181 39.802 -29.280 1.00 39.75 87 SER A CA 1
ATOM 695 C C . SER A 1 87 ? 2.750 40.397 -27.985 1.00 39.75 87 SER A C 1
ATOM 697 O O . SER A 1 87 ? 3.457 41.414 -27.996 1.00 39.75 87 SER A O 1
ATOM 699 N N . GLY A 1 88 ? 2.437 39.773 -26.844 1.00 48.06 88 GLY A N 1
ATOM 700 C CA . GLY A 1 88 ? 2.574 40.402 -25.516 1.00 48.06 88 GLY A CA 1
ATOM 701 C C . GLY A 1 88 ? 3.977 40.934 -25.176 1.00 48.06 88 GLY A C 1
ATOM 702 O O . GLY A 1 88 ? 4.116 41.977 -24.535 1.00 48.06 88 GLY A O 1
ATOM 703 N N . HIS A 1 89 ? 5.033 40.272 -25.661 1.00 44.72 89 HIS A N 1
ATOM 704 C CA . HIS A 1 89 ? 6.417 40.734 -25.493 1.00 44.72 89 HIS A CA 1
ATOM 705 C C . HIS A 1 89 ? 6.700 42.041 -26.256 1.00 44.72 89 HIS A C 1
ATOM 707 O O . HIS A 1 89 ? 7.361 42.941 -25.730 1.00 44.72 89 HIS A O 1
ATOM 713 N N . ILE A 1 90 ? 6.193 42.154 -27.488 1.00 45.12 90 ILE A N 1
ATOM 714 C CA . ILE A 1 90 ? 6.385 43.320 -28.360 1.00 45.12 90 ILE A CA 1
ATOM 715 C C . ILE A 1 90 ? 5.563 44.497 -27.829 1.00 45.12 90 ILE A C 1
ATOM 717 O O . ILE A 1 90 ? 6.094 45.600 -27.698 1.00 45.12 90 ILE A O 1
ATOM 721 N N . ALA A 1 91 ? 4.313 44.239 -27.433 1.00 54.12 91 ALA A N 1
ATOM 722 C CA . ALA A 1 91 ? 3.414 45.212 -26.815 1.00 54.12 91 ALA A CA 1
ATOM 723 C C . ALA A 1 91 ? 4.053 45.927 -25.607 1.00 54.12 91 ALA A C 1
ATOM 725 O O . ALA A 1 91 ? 4.139 47.158 -25.584 1.00 54.12 91 ALA A O 1
ATOM 726 N N . ARG A 1 92 ? 4.595 45.164 -24.645 1.00 55.91 92 ARG A N 1
ATOM 727 C CA . ARG A 1 92 ? 5.273 45.717 -23.457 1.00 55.91 92 ARG A CA 1
ATOM 728 C C . ARG A 1 92 ? 6.502 46.557 -23.819 1.00 55.91 92 ARG A C 1
ATOM 730 O O . ARG A 1 92 ? 6.725 47.616 -23.238 1.00 55.91 92 ARG A O 1
ATOM 737 N N . LYS A 1 93 ? 7.291 46.109 -24.803 1.00 54.03 93 LYS A N 1
ATOM 738 C CA . LYS A 1 93 ? 8.491 46.824 -25.273 1.00 54.03 93 LYS A CA 1
ATOM 739 C C . LYS A 1 93 ? 8.143 48.149 -25.967 1.00 54.03 93 LYS A C 1
ATOM 741 O O . LYS A 1 93 ? 8.912 49.100 -25.861 1.00 54.03 93 LYS A O 1
ATOM 746 N N . TYR A 1 94 ? 6.988 48.221 -26.631 1.00 52.34 94 TYR A N 1
ATOM 747 C CA . TYR A 1 94 ? 6.497 49.429 -27.302 1.00 52.34 94 TYR A CA 1
ATOM 748 C C . TYR A 1 94 ? 5.951 50.475 -26.316 1.00 52.34 94 TYR A C 1
ATOM 750 O O . TYR A 1 94 ? 6.192 51.667 -26.492 1.00 52.34 94 TYR A O 1
ATOM 758 N N . LEU A 1 95 ? 5.264 50.030 -25.256 1.00 60.25 95 LEU A N 1
ATOM 759 C CA . LEU A 1 95 ? 4.698 50.900 -24.213 1.00 60.25 95 LEU A CA 1
ATOM 760 C C . LEU A 1 95 ? 5.720 51.394 -23.174 1.00 60.25 95 LEU A C 1
ATOM 762 O O . LEU A 1 95 ? 5.411 52.308 -22.417 1.00 60.25 95 LEU A O 1
ATOM 766 N N . LYS A 1 96 ? 6.931 50.818 -23.138 1.00 61.91 96 LYS A N 1
ATOM 767 C CA . LYS A 1 96 ? 8.036 51.184 -22.224 1.00 61.91 96 LYS A CA 1
ATOM 768 C C . LYS A 1 96 ? 7.698 51.139 -20.718 1.00 61.91 96 LYS A C 1
ATOM 770 O O . LYS A 1 96 ? 8.408 51.745 -19.922 1.00 61.91 96 LYS A O 1
ATOM 775 N N . CYS A 1 97 ? 6.664 50.405 -20.320 1.00 57.62 97 CYS A N 1
ATOM 776 C CA . CYS A 1 97 ? 6.257 50.236 -18.923 1.00 57.62 97 CYS A CA 1
ATOM 777 C C . CYS A 1 97 ? 6.906 49.001 -18.266 1.00 57.62 97 CYS A C 1
ATOM 779 O O . CYS A 1 97 ? 7.395 48.085 -18.945 1.00 57.62 97 CYS A O 1
ATOM 781 N N . SER A 1 98 ? 6.896 48.944 -16.933 1.00 58.31 98 SER A N 1
ATOM 782 C CA . SER A 1 98 ? 7.340 47.762 -16.186 1.00 58.31 98 SER A CA 1
ATOM 783 C C . SER A 1 98 ? 6.402 46.563 -16.399 1.00 58.31 98 SER A C 1
ATOM 785 O O . SER A 1 98 ? 5.344 46.658 -17.026 1.00 58.31 98 SER A O 1
ATOM 787 N N . LYS A 1 99 ? 6.804 45.386 -15.897 1.00 53.84 99 LYS A N 1
ATOM 788 C CA . LYS A 1 99 ? 5.986 44.168 -16.002 1.00 53.84 99 LYS A CA 1
ATOM 789 C C . LYS A 1 99 ? 4.662 44.307 -15.232 1.00 53.84 99 LYS A C 1
ATOM 791 O O . LYS A 1 99 ? 3.620 44.043 -15.816 1.00 53.84 99 LYS A O 1
ATOM 796 N N . ALA A 1 100 ? 4.713 44.775 -13.983 1.00 59.84 100 ALA A N 1
ATOM 797 C CA . ALA A 1 100 ? 3.535 44.915 -13.128 1.00 59.84 100 ALA A CA 1
ATOM 798 C C . ALA A 1 100 ? 2.548 45.971 -13.660 1.00 59.84 100 ALA A C 1
ATOM 800 O O . ALA A 1 100 ? 1.343 45.743 -13.662 1.00 59.84 100 ALA A O 1
ATOM 801 N N . GLU A 1 101 ? 3.049 47.093 -14.187 1.00 57.66 101 GLU A N 1
ATOM 802 C CA . GLU A 1 101 ? 2.204 48.105 -14.840 1.00 57.66 101 GLU A CA 1
ATOM 803 C C . GLU A 1 101 ? 1.538 47.546 -16.107 1.00 57.66 101 GLU A C 1
ATOM 805 O O . GLU A 1 101 ? 0.351 47.762 -16.326 1.00 57.66 101 GLU A O 1
ATOM 810 N N . PHE A 1 102 ? 2.266 46.770 -16.920 1.00 60.28 102 PHE A N 1
ATOM 811 C CA . PHE A 1 102 ? 1.704 46.129 -18.115 1.00 60.28 102 PHE A CA 1
ATOM 812 C C . PHE A 1 102 ? 0.625 45.087 -17.778 1.00 60.28 102 PHE A C 1
ATOM 814 O O . PHE A 1 102 ? -0.386 45.005 -18.472 1.00 60.28 102 PHE A O 1
ATOM 821 N N . GLU A 1 103 ? 0.825 44.305 -16.714 1.00 57.22 103 GLU A N 1
ATOM 822 C CA . GLU A 1 103 ? -0.154 43.328 -16.222 1.00 57.22 103 GLU A CA 1
ATOM 823 C C . GLU A 1 103 ? -1.407 44.031 -15.678 1.00 57.22 103 GLU A C 1
ATOM 825 O O . GLU A 1 103 ? -2.516 43.689 -16.086 1.00 57.22 103 GLU A O 1
ATOM 830 N N . SER A 1 104 ? -1.235 45.099 -14.893 1.00 62.50 104 SER A N 1
ATOM 831 C CA . SER A 1 104 ? -2.333 45.943 -14.402 1.00 62.50 104 SER A CA 1
ATOM 832 C C . SER A 1 104 ? -3.160 46.564 -15.541 1.00 62.50 104 SER A C 1
ATOM 834 O O . SER A 1 104 ? -4.390 46.548 -15.498 1.00 62.50 104 SER A O 1
ATOM 836 N N . LEU A 1 105 ? -2.520 47.024 -16.624 1.00 57.59 105 LEU A N 1
ATOM 837 C CA . LEU A 1 105 ? -3.215 47.537 -17.816 1.00 57.59 105 LEU A CA 1
ATOM 838 C C . LEU A 1 105 ? -3.970 46.446 -18.611 1.00 57.59 105 LEU A C 1
ATOM 840 O O . LEU A 1 105 ? -4.891 46.762 -19.367 1.00 57.59 105 LEU A O 1
ATOM 844 N N . ILE A 1 106 ? -3.623 45.165 -18.465 1.00 52.78 106 ILE A N 1
ATOM 845 C CA . ILE A 1 106 ? -4.409 44.053 -19.031 1.00 52.78 106 ILE A CA 1
ATOM 846 C C . ILE A 1 106 ? -5.583 43.704 -18.106 1.00 52.78 106 ILE A C 1
ATOM 848 O O . ILE A 1 106 ? -6.702 43.522 -18.588 1.00 52.78 106 ILE A O 1
ATOM 852 N N . GLU A 1 107 ? -5.360 43.651 -16.791 1.00 57.47 107 GLU A N 1
ATOM 853 C CA . GLU A 1 107 ? -6.391 43.329 -15.789 1.00 57.47 107 GLU A CA 1
ATOM 854 C C . GLU A 1 107 ? -7.506 44.379 -15.734 1.00 57.47 107 GLU A C 1
ATOM 856 O O . GLU A 1 107 ? -8.685 44.028 -15.683 1.00 57.47 107 GLU A O 1
ATOM 861 N N . GLN A 1 108 ? -7.158 45.660 -15.870 1.00 56.16 108 GLN A N 1
ATOM 862 C CA . GLN A 1 108 ? -8.114 46.765 -15.999 1.00 56.16 108 GLN A CA 1
ATOM 863 C C . GLN A 1 108 ? -8.838 46.790 -17.366 1.00 56.16 108 GLN A C 1
ATOM 865 O O . GLN A 1 108 ? -9.635 47.685 -17.647 1.00 56.16 108 GLN A O 1
ATOM 870 N N . GLY A 1 109 ? -8.584 45.805 -18.238 1.00 51.78 109 GLY A N 1
ATOM 871 C CA . GLY A 1 109 ? -9.249 45.644 -19.534 1.00 51.78 109 GLY A CA 1
ATOM 872 C C . GLY A 1 109 ? -8.839 46.675 -20.585 1.00 51.78 109 GLY A C 1
ATOM 873 O O . GLY A 1 109 ? -9.481 46.764 -21.634 1.00 51.78 109 GLY A O 1
ATOM 874 N N . ILE A 1 110 ? -7.783 47.446 -20.311 1.00 52.75 110 ILE A N 1
ATOM 875 C CA . ILE A 1 110 ? -7.304 48.535 -21.160 1.00 52.75 110 ILE A CA 1
ATOM 876 C C . ILE A 1 110 ? -6.649 47.912 -22.394 1.00 52.75 110 ILE A C 1
ATOM 878 O O . ILE A 1 110 ? -7.136 48.114 -23.499 1.00 52.75 110 ILE A O 1
ATOM 882 N N . ILE A 1 111 ? -5.630 47.062 -22.247 1.00 51.06 111 ILE A N 1
ATOM 883 C CA . ILE A 1 111 ? -4.961 46.428 -23.398 1.00 51.06 111 ILE A CA 1
ATOM 884 C C . ILE A 1 111 ? -5.610 45.078 -23.744 1.00 51.06 111 ILE A C 1
ATOM 886 O O . ILE A 1 111 ? -5.474 44.098 -23.013 1.00 51.06 111 ILE A O 1
ATOM 890 N N . LYS A 1 112 ? -6.239 44.977 -24.925 1.00 48.88 112 LYS A N 1
ATOM 891 C CA . LYS A 1 112 ? -6.686 43.689 -25.491 1.00 48.88 112 LYS A CA 1
ATOM 892 C C . LYS A 1 112 ? -5.518 42.903 -26.094 1.00 48.88 112 LYS A C 1
ATOM 894 O O . LYS A 1 112 ? -5.308 42.942 -27.302 1.00 48.88 112 LYS A O 1
ATOM 899 N N . ALA A 1 113 ? -4.797 42.151 -25.266 1.00 44.28 113 ALA A N 1
ATOM 900 C CA . ALA A 1 113 ? -3.994 41.028 -25.752 1.00 44.28 113 ALA A CA 1
ATOM 901 C C . ALA A 1 113 ? -4.921 39.901 -26.256 1.00 44.28 113 ALA A C 1
ATOM 903 O O . ALA A 1 113 ? -5.989 39.677 -25.676 1.00 44.28 113 ALA A O 1
ATOM 904 N N . HIS A 1 114 ? -4.528 39.170 -27.309 1.00 42.19 114 HIS A N 1
ATOM 905 C CA . HIS A 1 114 ? -5.265 37.967 -27.716 1.00 42.19 114 HIS A CA 1
ATOM 906 C C . HIS A 1 114 ? -5.221 36.971 -26.552 1.00 42.19 114 HIS A C 1
ATOM 908 O O . HIS A 1 114 ? -4.140 36.589 -26.093 1.00 42.19 114 HIS A O 1
ATOM 914 N N . ARG A 1 115 ? -6.400 36.608 -26.031 1.00 38.47 115 ARG A N 1
ATOM 915 C CA . ARG A 1 115 ? -6.569 35.958 -24.715 1.00 38.47 115 ARG A CA 1
ATOM 916 C C . ARG A 1 115 ? -5.773 34.650 -24.593 1.00 38.47 115 ARG A C 1
ATOM 918 O O . ARG A 1 115 ? -5.351 34.267 -23.506 1.00 38.47 115 ARG A O 1
ATOM 925 N N . ASP A 1 116 ? -5.527 34.022 -25.735 1.00 36.75 116 ASP A N 1
ATOM 926 C CA . ASP A 1 116 ? -4.881 32.724 -25.896 1.00 36.75 116 ASP A CA 1
ATOM 927 C C . ASP A 1 116 ? -3.351 32.786 -25.733 1.00 36.75 116 ASP A C 1
ATOM 929 O O . ASP A 1 116 ? -2.763 31.832 -25.228 1.00 36.75 116 ASP A O 1
ATOM 933 N N . GLU A 1 117 ? -2.687 33.901 -26.078 1.00 38.47 117 GLU A N 1
ATOM 934 C CA . GLU A 1 117 ? -1.235 34.046 -25.852 1.00 38.47 117 GLU A CA 1
ATOM 935 C C . GLU A 1 117 ? -0.901 34.300 -24.378 1.00 38.47 117 GLU A C 1
ATOM 937 O O . GLU A 1 117 ? 0.065 33.734 -23.864 1.00 38.47 117 GLU A O 1
ATOM 942 N N . TYR A 1 118 ? -1.708 35.106 -23.675 1.00 39.28 118 TYR A N 1
ATOM 943 C CA . TYR A 1 118 ? -1.502 35.375 -22.246 1.00 39.28 118 TYR A CA 1
ATOM 944 C C . TYR A 1 118 ? -1.679 34.095 -21.411 1.00 39.28 118 TYR A C 1
ATOM 946 O O . TYR A 1 118 ? -0.829 33.763 -20.582 1.00 39.28 118 TYR A O 1
ATOM 954 N N . ASN A 1 119 ? -2.715 33.304 -21.712 1.00 39.44 119 ASN A N 1
ATOM 955 C CA . ASN A 1 119 ? -2.941 32.005 -21.072 1.00 39.44 119 ASN A CA 1
ATOM 956 C C . ASN A 1 119 ? -1.810 30.995 -21.349 1.00 39.44 119 ASN A C 1
ATOM 958 O O . ASN A 1 119 ? -1.515 30.162 -20.495 1.00 39.44 119 ASN A O 1
ATOM 962 N N . ARG A 1 120 ? -1.120 31.093 -22.495 1.00 38.91 120 ARG A N 1
ATOM 963 C CA . ARG A 1 120 ? 0.001 30.202 -22.849 1.00 38.91 120 ARG A CA 1
ATOM 964 C C . ARG A 1 120 ? 1.279 30.464 -22.043 1.00 38.91 120 ARG A C 1
ATOM 966 O O . ARG A 1 120 ? 2.108 29.568 -21.935 1.00 38.91 120 ARG A O 1
ATOM 973 N N . TRP A 1 121 ? 1.424 31.658 -21.462 1.00 31.88 121 TRP A N 1
ATOM 974 C CA . TRP A 1 121 ? 2.532 32.019 -20.563 1.00 31.88 121 TRP A CA 1
ATOM 975 C C . TRP A 1 121 ? 2.162 31.958 -19.072 1.00 31.88 121 TRP A C 1
ATOM 977 O O . TRP A 1 121 ? 3.059 31.978 -18.232 1.00 31.88 121 TRP A O 1
ATOM 987 N N . LYS A 1 122 ? 0.873 31.801 -18.736 1.00 32.47 122 LYS A N 1
ATOM 988 C CA . LYS A 1 122 ? 0.397 31.441 -17.386 1.00 32.47 122 LYS A CA 1
ATOM 989 C C . LYS A 1 122 ? 0.370 29.925 -17.123 1.00 32.47 122 LYS A C 1
ATOM 991 O O . LYS A 1 122 ? -0.253 29.483 -16.164 1.00 32.47 122 LYS A O 1
ATOM 996 N N . VAL A 1 123 ? 1.084 29.117 -17.917 1.00 37.12 123 VAL A N 1
ATOM 997 C CA . VAL A 1 123 ? 1.311 27.689 -17.621 1.00 37.12 123 VAL A CA 1
ATOM 998 C C . VAL A 1 123 ? 2.351 27.555 -16.500 1.00 37.12 123 VAL A C 1
ATOM 1000 O O . VAL A 1 123 ? 3.504 27.186 -16.711 1.00 37.12 123 VAL A O 1
ATOM 1003 N N . SER A 1 124 ? 1.924 27.875 -15.281 1.00 37.53 124 SER A N 1
ATOM 1004 C CA . SER A 1 124 ? 2.644 27.597 -14.042 1.00 37.53 124 SER A CA 1
ATOM 1005 C C . SER A 1 124 ? 1.625 27.298 -12.944 1.00 37.53 124 SER A C 1
ATOM 1007 O O . SER A 1 124 ? 1.120 28.221 -12.311 1.00 37.53 124 SER A O 1
ATOM 1009 N N . LYS A 1 125 ? 1.368 26.000 -12.725 1.00 33.97 125 LYS A N 1
ATOM 1010 C CA . LYS A 1 125 ? 0.331 25.452 -11.827 1.00 33.97 125 LYS A CA 1
ATOM 1011 C C . LYS A 1 125 ? -1.109 25.798 -12.268 1.00 33.97 125 LYS A C 1
ATOM 1013 O O . LYS A 1 125 ? -1.314 26.466 -13.273 1.00 33.97 125 LYS A O 1
ATOM 1018 N N . GLU A 1 126 ? -2.090 25.172 -11.617 1.00 35.44 126 GLU A N 1
ATOM 1019 C CA . GLU A 1 126 ? -3.533 25.267 -11.916 1.00 35.44 126 GLU A CA 1
ATOM 1020 C C . GLU A 1 126 ? -3.981 25.023 -13.381 1.00 35.44 126 GLU A C 1
ATOM 1022 O O . GLU A 1 126 ? -4.758 25.776 -13.961 1.00 35.44 126 GLU A O 1
ATOM 1027 N N . SER A 1 127 ? -3.602 23.876 -13.951 1.00 32.25 127 SER A N 1
ATOM 1028 C CA . SER A 1 127 ? -4.460 23.172 -14.928 1.00 32.25 127 SER A CA 1
ATOM 1029 C C . SER A 1 127 ? -4.723 21.735 -14.471 1.00 32.25 127 SER A C 1
ATOM 1031 O O . SER A 1 127 ? -4.419 20.758 -15.151 1.00 32.25 127 SER A O 1
ATOM 1033 N N . VAL A 1 128 ? -5.300 21.611 -13.271 1.00 36.59 128 VAL A N 1
ATOM 1034 C CA . VAL A 1 128 ? -5.939 20.362 -12.842 1.00 36.59 128 VAL A CA 1
ATOM 1035 C C . VAL A 1 128 ? -7.232 20.221 -13.637 1.00 36.59 128 VAL A C 1
ATOM 1037 O O . VAL A 1 128 ? -8.104 21.085 -13.573 1.00 36.59 128 VAL A O 1
ATOM 1040 N N . ILE A 1 129 ? -7.345 19.139 -14.404 1.00 37.09 129 ILE A N 1
ATOM 1041 C CA . ILE A 1 129 ? -8.589 18.773 -15.080 1.00 37.09 129 ILE A CA 1
ATOM 1042 C C . ILE A 1 129 ? -9.599 18.366 -14.001 1.00 37.09 129 ILE A C 1
ATOM 1044 O O . ILE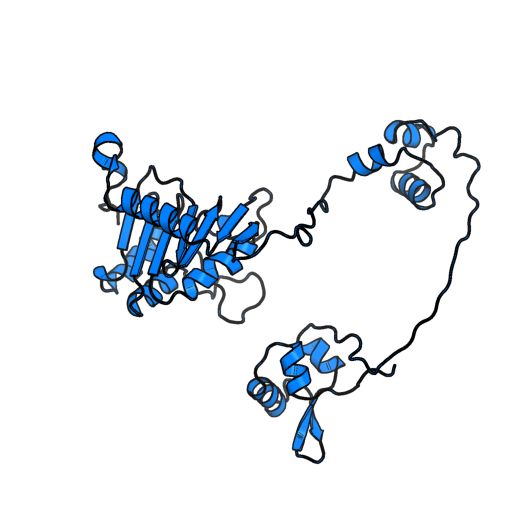 A 1 129 ? -9.347 17.437 -13.234 1.00 37.09 129 ILE A O 1
ATOM 1048 N N . ASP A 1 130 ? -10.738 19.056 -13.943 1.00 39.12 130 ASP A N 1
ATOM 1049 C CA . ASP A 1 130 ? -11.847 18.686 -13.066 1.00 39.12 130 ASP A CA 1
ATOM 1050 C C . ASP A 1 130 ? -12.563 17.442 -13.617 1.00 39.12 130 ASP A C 1
ATOM 1052 O O . ASP A 1 130 ? -13.407 17.516 -14.511 1.00 39.12 130 ASP A O 1
ATOM 1056 N N . TYR A 1 131 ? -12.210 16.277 -13.073 1.00 43.56 131 TYR A N 1
ATOM 1057 C CA . TYR A 1 131 ? -12.832 14.994 -13.405 1.00 43.56 131 TYR A CA 1
ATOM 1058 C C . TYR A 1 131 ? -14.138 14.718 -12.632 1.00 43.56 131 TYR A C 1
ATOM 1060 O O . TYR A 1 131 ? -14.715 13.641 -12.796 1.00 43.56 131 TYR A O 1
ATOM 1068 N N . SER A 1 132 ? -14.650 15.655 -11.819 1.00 36.62 132 SER A N 1
ATOM 1069 C CA . SER A 1 132 ? -15.865 15.438 -11.007 1.00 36.62 132 SER A CA 1
ATOM 1070 C C . SER A 1 132 ? -17.158 15.275 -11.825 1.00 36.62 132 SER A C 1
ATOM 1072 O O . SER A 1 132 ? -18.195 14.908 -11.271 1.00 36.62 132 SER A O 1
ATOM 1074 N N . LYS A 1 133 ? -17.116 15.515 -13.146 1.00 38.56 133 LYS A N 1
ATOM 1075 C CA . LYS A 1 133 ? -18.273 15.430 -14.056 1.00 38.56 133 LYS A CA 1
ATOM 1076 C C . LYS A 1 133 ? -18.004 14.612 -15.325 1.00 38.56 133 LYS A C 1
ATOM 1078 O O . LYS A 1 133 ? -18.214 15.085 -16.438 1.00 38.56 133 LYS A O 1
ATOM 1083 N N . SER A 1 134 ? -17.631 13.342 -15.157 1.00 34.25 134 SER A N 1
ATOM 1084 C CA . SER A 1 134 ? -17.897 12.315 -16.178 1.00 34.25 134 SER A CA 1
ATOM 1085 C C . SER A 1 134 ? -18.784 11.218 -15.585 1.00 34.25 134 SER A C 1
ATOM 1087 O O . SER A 1 134 ? -18.380 10.487 -14.684 1.00 34.25 134 SER A O 1
ATOM 1089 N N . SER A 1 135 ? -20.027 11.130 -16.057 1.00 42.88 135 SER A N 1
ATOM 1090 C CA . SER A 1 135 ? -20.997 10.131 -15.604 1.00 42.88 135 SER A CA 1
ATOM 1091 C C . SER A 1 135 ? -20.741 8.788 -16.287 1.00 42.88 135 SER A C 1
ATOM 1093 O O . SER A 1 135 ? -21.407 8.439 -17.263 1.00 42.88 135 SER A O 1
ATOM 1095 N N . LEU A 1 136 ? -19.769 8.037 -15.770 1.00 38.34 136 LEU A N 1
ATOM 1096 C CA . LEU A 1 136 ? -19.622 6.607 -16.041 1.00 38.34 136 LEU A CA 1
ATOM 1097 C C . LEU A 1 136 ? -20.338 5.805 -14.936 1.00 38.34 136 LEU A C 1
ATOM 1099 O O . LEU A 1 136 ? -20.160 6.124 -13.758 1.00 38.34 136 LEU A O 1
ATOM 1103 N N . PRO A 1 137 ? -21.161 4.792 -15.275 1.00 44.19 137 PRO A N 1
ATOM 1104 C CA . PRO A 1 137 ? -21.879 4.000 -14.280 1.00 44.19 137 PRO A CA 1
ATOM 1105 C C . PRO A 1 137 ? -20.924 3.195 -13.385 1.00 44.19 137 PRO A C 1
ATOM 1107 O O . PRO A 1 137 ? -19.814 2.829 -13.774 1.00 44.19 137 PRO A O 1
ATOM 1110 N N . SER A 1 138 ? -21.365 2.953 -12.153 1.00 53.19 138 SER A N 1
ATOM 1111 C CA . SER A 1 138 ? -20.516 2.567 -11.028 1.00 53.19 138 SER A CA 1
ATOM 1112 C C . SER A 1 138 ? -20.013 1.118 -11.071 1.00 53.19 138 SER A C 1
ATOM 1114 O O . SER A 1 138 ? -20.762 0.185 -11.352 1.00 53.19 138 SER A O 1
ATOM 1116 N N . ASN A 1 139 ? -18.755 0.914 -10.666 1.00 54.81 139 ASN A N 1
ATOM 1117 C CA . ASN A 1 139 ? -18.462 0.402 -9.317 1.00 54.81 139 ASN A CA 1
ATOM 1118 C C . ASN A 1 139 ? -16.952 0.493 -9.007 1.00 54.81 139 ASN A C 1
ATOM 1120 O O . ASN A 1 139 ? -16.130 -0.185 -9.622 1.00 54.81 139 ASN A O 1
ATOM 1124 N N . ASP A 1 140 ? -16.616 1.354 -8.039 1.00 74.44 140 ASP A N 1
ATOM 1125 C CA . ASP A 1 140 ? -15.318 1.487 -7.358 1.00 74.44 140 ASP A CA 1
ATOM 1126 C C . ASP A 1 140 ? -14.063 1.403 -8.241 1.00 74.44 140 ASP A C 1
ATOM 1128 O O . ASP A 1 140 ? -13.265 0.475 -8.144 1.00 74.44 140 ASP A O 1
ATOM 1132 N N . THR A 1 141 ? -13.843 2.421 -9.076 1.00 88.50 141 THR A N 1
ATOM 1133 C CA . THR A 1 141 ? -12.533 2.694 -9.693 1.00 88.50 141 THR A CA 1
ATOM 1134 C C . THR A 1 141 ? -12.192 4.173 -9.522 1.00 88.50 141 THR A C 1
ATOM 1136 O O . THR A 1 141 ? -13.014 5.030 -9.837 1.00 88.50 141 THR A O 1
ATOM 1139 N N . ARG A 1 142 ? -11.008 4.479 -8.979 1.00 90.50 142 ARG A N 1
ATOM 1140 C CA . ARG A 1 142 ? -10.566 5.831 -8.596 1.00 90.50 142 ARG A CA 1
ATOM 1141 C C . ARG A 1 142 ? -9.137 6.087 -9.072 1.00 90.50 142 ARG A C 1
ATOM 1143 O O . ARG A 1 142 ? -8.288 5.203 -8.985 1.00 90.50 142 ARG A O 1
ATOM 1150 N N . LEU A 1 143 ? -8.874 7.303 -9.546 1.00 93.19 143 LEU A N 1
ATOM 1151 C CA . LEU A 1 143 ? -7.534 7.772 -9.900 1.00 93.19 143 LEU A CA 1
ATOM 1152 C C . LEU A 1 143 ? -6.802 8.242 -8.635 1.00 93.19 143 LEU A C 1
ATOM 1154 O O . LEU A 1 143 ? -7.352 9.029 -7.866 1.00 93.19 143 LEU A O 1
ATOM 1158 N N . ILE A 1 144 ? -5.575 7.769 -8.432 1.00 91.19 144 ILE A N 1
ATOM 1159 C CA . ILE A 1 144 ? -4.688 8.139 -7.323 1.00 91.19 144 ILE A CA 1
ATOM 1160 C C . ILE A 1 144 ? -3.500 8.911 -7.902 1.00 91.19 144 ILE A C 1
ATOM 1162 O O . ILE A 1 144 ? -2.933 8.505 -8.916 1.00 91.19 144 ILE A O 1
ATOM 1166 N N . ILE A 1 145 ? -3.138 10.031 -7.276 1.00 88.94 145 ILE A N 1
ATOM 1167 C CA . ILE A 1 145 ? -2.090 10.951 -7.741 1.00 88.94 145 ILE A CA 1
ATOM 1168 C C . ILE A 1 145 ? -1.208 11.343 -6.550 1.00 88.94 145 ILE A C 1
ATOM 1170 O O . ILE A 1 145 ? -1.743 11.693 -5.499 1.00 88.94 145 ILE A O 1
ATOM 1174 N N . ASN A 1 146 ? 0.116 11.306 -6.731 1.00 85.56 146 ASN A N 1
ATOM 1175 C CA . ASN A 1 146 ? 1.131 11.821 -5.802 1.00 85.56 146 ASN A CA 1
ATOM 1176 C C . ASN A 1 146 ? 0.880 11.423 -4.326 1.00 85.56 146 ASN A C 1
ATOM 1178 O O . ASN A 1 146 ? 0.815 10.232 -4.022 1.00 85.56 146 ASN A O 1
ATOM 1182 N N . GLU A 1 147 ? 0.719 12.384 -3.415 1.00 81.50 147 GLU A N 1
ATOM 1183 C CA . GLU A 1 147 ? 0.512 12.193 -1.973 1.00 81.50 147 GLU A CA 1
ATOM 1184 C C . GLU A 1 147 ? -0.716 11.349 -1.599 1.00 81.50 147 GLU A C 1
ATOM 1186 O O . GLU A 1 147 ? -0.719 10.689 -0.556 1.00 81.50 147 GLU A O 1
ATOM 1191 N N . ASN A 1 148 ? -1.718 11.260 -2.479 1.00 86.56 148 ASN A N 1
ATOM 1192 C CA . ASN A 1 148 ? -2.900 10.431 -2.237 1.00 86.56 148 ASN A CA 1
ATOM 1193 C C . ASN A 1 148 ? -2.560 8.931 -2.179 1.00 86.56 148 ASN A C 1
ATOM 1195 O O . ASN A 1 148 ? -3.364 8.151 -1.678 1.00 86.56 148 ASN A O 1
ATOM 1199 N N . HIS A 1 149 ? -1.379 8.499 -2.642 1.00 90.75 149 HIS A N 1
ATOM 1200 C CA . HIS A 1 149 ? -0.934 7.108 -2.501 1.00 90.75 149 HIS A CA 1
ATOM 1201 C C . HIS A 1 149 ? -0.770 6.680 -1.033 1.00 90.75 149 HIS A C 1
ATOM 1203 O O . HIS A 1 149 ? -1.039 5.519 -0.719 1.00 90.75 149 HIS A O 1
ATOM 1209 N N . TYR A 1 150 ? -0.396 7.588 -0.122 1.00 87.75 150 TYR A N 1
ATOM 1210 C CA . TYR A 1 150 ? -0.328 7.273 1.307 1.00 87.75 150 TYR A CA 1
ATOM 1211 C C . TYR A 1 150 ? -1.717 6.898 1.849 1.00 87.75 150 TYR A C 1
ATOM 1213 O O . TYR A 1 150 ? -1.929 5.767 2.286 1.00 87.75 150 TYR A O 1
ATOM 1221 N N . GLN A 1 151 ? -2.680 7.816 1.745 1.00 84.00 151 GLN A N 1
ATOM 1222 C CA . GLN A 1 151 ? -4.033 7.621 2.274 1.00 84.00 151 GLN A CA 1
ATOM 1223 C C . GLN A 1 151 ? -4.789 6.518 1.520 1.00 84.00 151 GLN A C 1
ATOM 1225 O O . GLN A 1 151 ? -5.388 5.625 2.109 1.00 84.00 151 GLN A O 1
ATOM 1230 N N . GLU A 1 152 ? -4.738 6.518 0.189 1.00 87.81 152 GLU A N 1
ATOM 1231 C CA . GLU A 1 152 ? -5.622 5.657 -0.597 1.00 87.81 152 GLU A CA 1
ATOM 1232 C C . GLU A 1 152 ? -5.054 4.247 -0.855 1.00 87.81 152 GLU A C 1
ATOM 1234 O O . GLU A 1 152 ? -5.811 3.347 -1.230 1.00 87.81 152 GLU A O 1
ATOM 1239 N N . VAL A 1 153 ? -3.755 4.011 -0.634 1.00 93.00 153 VAL A N 1
ATOM 1240 C CA . VAL A 1 153 ? -3.137 2.682 -0.816 1.00 93.00 153 VAL A CA 1
ATOM 1241 C C . VAL A 1 153 ? -2.552 2.147 0.489 1.00 93.00 153 VAL A C 1
ATOM 1243 O O . VAL A 1 153 ? -2.874 1.024 0.878 1.00 93.00 153 VAL A O 1
ATOM 1246 N N . ILE A 1 154 ? -1.718 2.925 1.186 1.00 93.25 154 ILE A N 1
ATOM 1247 C CA . ILE A 1 154 ? -0.982 2.430 2.361 1.00 93.25 154 ILE A CA 1
ATOM 1248 C C . ILE A 1 154 ? -1.896 2.244 3.576 1.00 93.25 154 ILE A C 1
ATOM 1250 O O . ILE A 1 154 ? -1.783 1.225 4.262 1.00 93.25 154 ILE A O 1
ATOM 1254 N N . GLU A 1 155 ? -2.850 3.144 3.816 1.00 89.56 155 GLU A N 1
ATOM 1255 C CA . GLU A 1 155 ? -3.815 2.966 4.913 1.00 89.56 155 GLU A CA 1
ATOM 1256 C C . GLU A 1 155 ? -4.712 1.737 4.672 1.00 89.56 155 GLU A C 1
ATOM 1258 O O . GLU A 1 155 ? -4.924 0.953 5.594 1.00 89.56 155 GLU A O 1
ATOM 1263 N N . ARG A 1 156 ? -5.097 1.440 3.420 1.00 90.69 156 ARG A N 1
ATOM 1264 C CA . ARG A 1 156 ? -5.863 0.217 3.091 1.00 90.69 156 ARG A CA 1
ATOM 1265 C C . ARG A 1 156 ? -5.098 -1.082 3.342 1.00 90.69 156 ARG A C 1
ATOM 1267 O O . ARG A 1 156 ? -5.699 -2.059 3.785 1.00 90.69 156 ARG A O 1
ATOM 1274 N N . ILE A 1 157 ? -3.776 -1.100 3.147 1.00 94.19 157 ILE A N 1
ATOM 1275 C CA . ILE A 1 157 ? -2.930 -2.226 3.588 1.00 94.19 157 ILE A CA 1
ATOM 1276 C C . ILE A 1 157 ? -3.017 -2.398 5.117 1.00 94.19 157 ILE A C 1
ATOM 1278 O O . ILE A 1 157 ? -3.073 -3.516 5.629 1.00 94.19 157 ILE A O 1
ATOM 1282 N N . CYS A 1 158 ? -3.072 -1.290 5.857 1.00 89.38 158 CYS A N 1
ATOM 1283 C CA . CYS A 1 158 ? -3.189 -1.289 7.317 1.00 89.38 158 CYS A CA 1
ATOM 1284 C C . CYS A 1 158 ? -4.605 -1.635 7.813 1.00 89.38 158 CYS A C 1
ATOM 1286 O O . CYS A 1 158 ? -4.779 -2.031 8.969 1.00 89.38 158 CYS A O 1
ATOM 1288 N N . GLU A 1 159 ? -5.618 -1.564 6.953 1.00 90.12 159 GLU A N 1
ATOM 1289 C CA . GLU A 1 159 ? -6.996 -1.950 7.268 1.00 90.12 159 GLU A CA 1
ATOM 1290 C C . GLU A 1 159 ? -7.293 -3.433 7.009 1.00 90.12 159 GLU A C 1
ATOM 1292 O O . GLU A 1 159 ? -8.117 -3.987 7.746 1.00 90.12 159 GLU A O 1
ATOM 1297 N N . ALA A 1 160 ? -6.569 -4.062 6.069 1.00 90.25 160 ALA A N 1
ATOM 1298 C CA . ALA A 1 160 ? -6.723 -5.437 5.564 1.00 90.25 160 ALA A CA 1
ATOM 1299 C C . ALA A 1 160 ? -7.131 -6.490 6.612 1.00 90.25 160 ALA A C 1
ATOM 1301 O O . ALA A 1 160 ? -6.661 -6.454 7.761 1.00 90.25 160 ALA A O 1
ATOM 1302 N N . LYS A 1 161 ? -7.998 -7.429 6.218 1.00 86.25 161 LYS A N 1
ATOM 1303 C CA . LYS A 1 161 ? -8.643 -8.417 7.105 1.00 86.25 161 LYS A CA 1
ATOM 1304 C C . LYS A 1 161 ? -8.320 -9.876 6.785 1.00 86.25 161 LYS A C 1
ATOM 1306 O O . LYS A 1 161 ? -8.508 -10.714 7.662 1.00 86.25 161 LYS A O 1
ATOM 1311 N N . SER A 1 162 ? -7.867 -10.189 5.574 1.00 83.88 162 SER A N 1
ATOM 1312 C CA . SER A 1 162 ? -7.644 -11.562 5.106 1.00 83.88 162 SER A CA 1
ATOM 1313 C C . SER A 1 162 ? -6.382 -11.721 4.259 1.00 83.88 162 SER A C 1
ATOM 1315 O O . SER A 1 162 ? -5.643 -12.684 4.474 1.00 83.88 162 SER A O 1
ATOM 1317 N N . SER A 1 163 ? -6.079 -10.793 3.340 1.00 89.06 163 SER A N 1
ATOM 1318 C CA . SER A 1 163 ? -4.859 -10.886 2.527 1.00 89.06 163 SER A CA 1
ATOM 1319 C C . SER A 1 163 ? -4.261 -9.535 2.116 1.00 89.06 163 SER A C 1
ATOM 1321 O O . SER A 1 163 ? -4.957 -8.545 1.896 1.00 89.06 163 SER A O 1
ATOM 1323 N N . VAL A 1 164 ? -2.935 -9.499 1.983 1.00 96.06 164 VAL A N 1
ATOM 1324 C CA . VAL A 1 164 ? -2.160 -8.388 1.421 1.00 96.06 164 VAL A CA 1
ATOM 1325 C C . VAL A 1 164 ? -1.121 -8.973 0.475 1.00 96.06 164 VAL A C 1
ATOM 1327 O O . VAL A 1 164 ? -0.240 -9.719 0.900 1.00 96.06 164 VAL A O 1
ATOM 1330 N N . LYS A 1 165 ? -1.185 -8.605 -0.806 1.00 96.94 165 LYS A N 1
ATOM 1331 C CA . LYS A 1 165 ? -0.198 -9.012 -1.815 1.00 96.94 165 LYS A CA 1
ATOM 1332 C C . LYS A 1 165 ? 0.428 -7.775 -2.438 1.00 96.94 165 LYS A C 1
ATOM 1334 O O . LYS A 1 165 ? -0.286 -6.917 -2.952 1.00 96.94 165 LYS A O 1
ATOM 1339 N N . ILE A 1 166 ? 1.750 -7.665 -2.395 1.00 97.75 166 ILE A N 1
ATOM 1340 C CA . ILE A 1 166 ? 2.483 -6.497 -2.902 1.00 97.75 166 ILE A CA 1
ATOM 1341 C C . ILE A 1 166 ? 3.421 -6.945 -4.019 1.00 97.75 166 ILE A C 1
ATOM 1343 O O . ILE A 1 166 ? 4.218 -7.857 -3.820 1.00 97.75 166 ILE A O 1
ATOM 1347 N N . MET A 1 167 ? 3.383 -6.269 -5.167 1.00 97.38 167 MET A N 1
ATOM 1348 C CA . MET A 1 167 ? 4.468 -6.304 -6.153 1.00 97.38 167 MET A CA 1
ATOM 1349 C C . MET A 1 167 ? 5.028 -4.896 -6.281 1.00 97.38 167 MET A C 1
ATOM 1351 O O . MET A 1 167 ? 4.310 -3.986 -6.682 1.00 97.38 167 MET A O 1
ATOM 1355 N N . THR A 1 168 ? 6.299 -4.696 -5.954 1.00 96.12 168 THR A N 1
ATOM 1356 C CA . THR A 1 168 ? 6.959 -3.387 -6.079 1.00 96.12 168 THR A CA 1
ATOM 1357 C C . THR A 1 168 ? 8.390 -3.575 -6.548 1.00 96.12 168 THR A C 1
ATOM 1359 O O . THR A 1 168 ? 9.076 -4.453 -6.039 1.00 96.12 168 THR A O 1
ATOM 1362 N N . ALA A 1 169 ? 8.880 -2.774 -7.494 1.00 93.75 169 ALA A N 1
ATOM 1363 C CA . ALA A 1 169 ? 10.286 -2.878 -7.894 1.00 93.75 169 ALA A CA 1
ATOM 1364 C C . ALA A 1 169 ? 11.184 -2.492 -6.713 1.00 93.75 169 ALA A C 1
ATOM 1366 O O . ALA A 1 169 ? 11.949 -3.294 -6.190 1.00 93.75 169 ALA A O 1
ATOM 1367 N N . ASN A 1 170 ? 10.999 -1.269 -6.215 1.00 90.69 170 ASN A N 1
ATOM 1368 C CA . ASN A 1 170 ? 11.708 -0.779 -5.042 1.00 90.69 170 ASN A CA 1
ATOM 1369 C C . ASN A 1 170 ? 10.858 -0.981 -3.784 1.00 90.69 170 ASN A C 1
ATOM 1371 O O . ASN A 1 170 ? 9.713 -0.533 -3.739 1.00 90.69 170 ASN A O 1
ATOM 1375 N N . PHE A 1 171 ? 11.439 -1.576 -2.743 1.00 90.81 171 PHE A N 1
ATOM 1376 C CA . PHE A 1 171 ? 10.908 -1.521 -1.380 1.00 90.81 171 PHE A CA 1
ATOM 1377 C C . PHE A 1 171 ? 11.960 -0.833 -0.498 1.00 90.81 171 PHE A C 1
ATOM 1379 O O . PHE A 1 171 ? 13.107 -1.285 -0.416 1.00 90.81 171 PHE A O 1
ATOM 1386 N N . LYS A 1 172 ? 11.608 0.310 0.101 1.00 88.81 172 LYS A N 1
ATOM 1387 C CA . LYS A 1 172 ? 12.482 1.077 1.008 1.00 88.81 172 LYS A CA 1
ATOM 1388 C C . LYS A 1 172 ? 11.813 1.261 2.368 1.00 88.81 172 LYS A C 1
ATOM 1390 O O . LYS A 1 172 ? 10.590 1.306 2.447 1.00 88.81 172 LYS A O 1
ATOM 1395 N N . ARG A 1 173 ? 12.622 1.422 3.421 1.00 86.00 173 ARG A N 1
ATOM 1396 C CA . ARG A 1 173 ? 12.135 1.707 4.779 1.00 86.00 173 ARG A CA 1
ATOM 1397 C C . ARG A 1 173 ? 11.385 3.040 4.834 1.00 86.00 173 ARG A C 1
ATOM 1399 O O . ARG A 1 173 ? 11.835 4.026 4.248 1.00 86.00 173 ARG A O 1
ATOM 1406 N N . PHE A 1 174 ? 10.274 3.062 5.561 1.00 87.44 174 PHE A N 1
ATOM 1407 C CA . PHE A 1 174 ? 9.532 4.266 5.930 1.00 87.44 174 PHE A CA 1
ATOM 1408 C C . PHE A 1 174 ? 8.682 4.004 7.178 1.00 87.44 174 PHE A C 1
ATOM 1410 O O . PHE A 1 174 ? 8.490 2.854 7.584 1.00 87.44 174 PHE A O 1
ATOM 1417 N N . ARG A 1 175 ? 8.196 5.076 7.805 1.00 87.31 175 ARG A N 1
ATOM 1418 C CA . ARG A 1 175 ? 7.385 5.033 9.029 1.00 87.31 175 ARG A CA 1
ATOM 1419 C C . ARG A 1 175 ? 6.002 5.595 8.751 1.00 87.31 175 ARG A C 1
ATOM 1421 O O . ARG A 1 175 ? 5.902 6.656 8.138 1.00 87.31 175 ARG A O 1
ATOM 1428 N N . LEU A 1 176 ? 4.961 4.911 9.217 1.00 84.88 176 LEU A N 1
ATOM 1429 C CA . LEU A 1 176 ? 3.615 5.473 9.229 1.00 84.88 176 LEU A CA 1
ATOM 1430 C C . LEU A 1 176 ? 3.485 6.454 10.387 1.00 84.88 176 LEU A C 1
ATOM 1432 O O . LEU A 1 176 ? 4.054 6.239 11.460 1.00 84.88 176 LEU A O 1
ATOM 1436 N N . LYS A 1 177 ? 2.715 7.516 10.164 1.00 79.44 177 LYS A N 1
ATOM 1437 C CA . LYS A 1 177 ? 2.378 8.504 11.190 1.00 79.44 177 LYS A CA 1
ATOM 1438 C C . LYS A 1 177 ? 1.735 7.824 12.410 1.00 79.44 177 LYS A C 1
ATOM 1440 O O . LYS A 1 177 ? 0.916 6.923 12.220 1.00 79.44 177 LYS A O 1
ATOM 1445 N N . PRO A 1 178 ? 2.038 8.253 13.649 1.00 71.31 178 PRO A N 1
ATOM 1446 C CA . PRO A 1 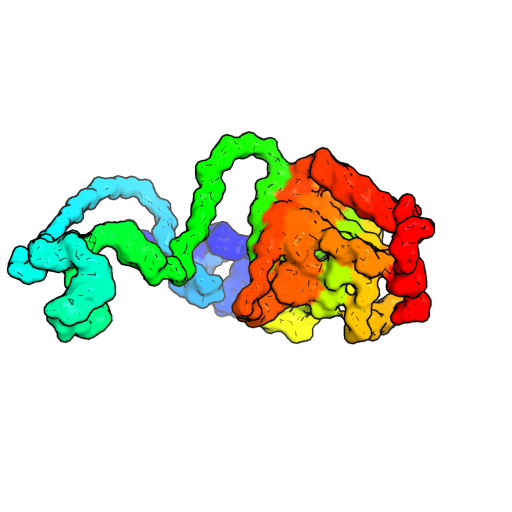178 ? 1.230 7.885 14.808 1.00 71.31 178 PRO A CA 1
ATOM 1447 C C . PRO A 1 178 ? -0.243 8.242 14.573 1.00 71.31 178 PRO A C 1
ATOM 1449 O O . PRO A 1 178 ? -0.541 9.310 14.029 1.00 71.31 178 PRO A O 1
ATOM 1452 N N . THR A 1 179 ? -1.167 7.374 14.984 1.00 59.72 179 THR A N 1
ATOM 1453 C CA . THR A 1 179 ? -2.612 7.592 14.825 1.00 59.72 179 THR A CA 1
ATOM 1454 C C . THR A 1 179 ? -3.024 8.939 15.429 1.00 59.72 179 THR A C 1
ATOM 1456 O O . THR A 1 179 ? -2.749 9.204 16.596 1.00 59.72 179 THR A O 1
ATOM 1459 N N . GLY A 1 180 ? -3.669 9.798 14.633 1.00 57.66 180 GLY A N 1
ATOM 1460 C CA . GLY A 1 180 ? -4.105 11.136 15.055 1.00 57.66 180 GLY A CA 1
ATOM 1461 C C . GLY A 1 180 ? -3.030 12.235 15.027 1.00 57.66 180 GLY A C 1
ATOM 1462 O O . GLY A 1 180 ? -3.336 13.375 15.369 1.00 57.66 180 GLY A O 1
ATOM 1463 N N . SER A 1 181 ? -1.794 11.944 14.606 1.00 57.00 181 SER A N 1
ATOM 1464 C CA . SER A 1 181 ? -0.760 12.977 14.438 1.00 57.00 181 SER A CA 1
ATOM 1465 C C . SER A 1 181 ? -0.954 13.801 13.156 1.00 57.00 181 SER A C 1
ATOM 1467 O O . SER A 1 181 ? -1.236 13.271 12.081 1.00 57.00 181 SER A O 1
ATOM 1469 N N . GLN A 1 182 ? -0.783 15.120 13.277 1.00 50.81 182 GLN A N 1
ATOM 1470 C CA . GLN A 1 182 ? -0.850 16.083 12.174 1.00 50.81 182 GLN A CA 1
ATOM 1471 C C . GLN A 1 182 ? 0.561 16.523 11.746 1.00 50.81 182 GLN A C 1
ATOM 1473 O O . GLN A 1 182 ? 1.478 16.580 12.566 1.00 50.81 182 GLN A O 1
ATOM 1478 N N . GLY A 1 183 ? 0.734 16.864 10.465 1.00 56.03 183 GLY A N 1
ATOM 1479 C CA . GLY A 1 183 ? 2.016 17.304 9.890 1.00 56.03 183 GLY A CA 1
ATOM 1480 C C . GLY A 1 183 ? 2.889 16.180 9.309 1.00 56.03 183 GLY A C 1
ATOM 1481 O O . GLY A 1 183 ? 2.422 15.065 9.071 1.00 56.03 183 GLY A O 1
ATOM 1482 N N . GLU A 1 184 ? 4.160 16.491 9.030 1.00 59.09 184 GLU A N 1
ATOM 1483 C CA . GLU A 1 184 ? 5.134 15.606 8.357 1.00 59.09 184 GLU A CA 1
ATOM 1484 C C . GLU A 1 184 ? 6.175 14.970 9.307 1.00 59.09 184 GLU A C 1
ATOM 1486 O O . GLU A 1 184 ? 7.205 14.473 8.854 1.00 59.09 184 GLU A O 1
ATOM 1491 N N . ASN A 1 185 ? 5.952 14.962 10.628 1.00 63.84 185 ASN A N 1
ATOM 1492 C CA . ASN A 1 185 ? 6.868 14.267 11.537 1.00 63.84 185 ASN A CA 1
ATOM 1493 C C . ASN A 1 185 ? 6.596 12.752 11.537 1.00 63.84 185 ASN A C 1
ATOM 1495 O O . ASN A 1 185 ? 5.627 12.279 12.128 1.00 63.84 185 ASN A O 1
ATOM 1499 N N . TYR A 1 186 ? 7.486 11.992 10.899 1.00 69.94 186 TYR A N 1
ATOM 1500 C CA . TYR A 1 186 ? 7.437 10.528 10.850 1.00 69.94 186 TYR A CA 1
ATOM 1501 C C . TYR A 1 186 ? 8.451 9.848 11.788 1.00 69.94 186 TYR A C 1
ATOM 1503 O O . TYR A 1 186 ? 8.517 8.619 11.808 1.00 69.94 186 TYR A O 1
ATOM 1511 N N . ASN A 1 187 ? 9.251 10.604 12.551 1.00 70.44 187 ASN A N 1
ATOM 1512 C CA . ASN A 1 187 ? 10.325 10.047 13.387 1.00 70.44 187 ASN A CA 1
ATOM 1513 C C . ASN A 1 187 ? 9.765 9.163 14.510 1.00 70.44 187 ASN A C 1
ATOM 1515 O O . ASN A 1 187 ? 10.216 8.032 14.698 1.00 70.44 187 ASN A O 1
ATOM 1519 N N . ASP A 1 188 ? 8.706 9.641 15.162 1.00 71.56 188 ASP A N 1
ATOM 1520 C CA . ASP A 1 188 ? 7.970 8.930 16.217 1.00 71.56 188 ASP A CA 1
ATOM 1521 C C . ASP A 1 188 ? 6.988 7.885 15.645 1.00 71.56 188 ASP A C 1
ATOM 1523 O O . ASP A 1 188 ? 6.297 7.177 16.376 1.00 71.56 188 ASP A O 1
ATOM 1527 N N . GLY A 1 189 ? 6.921 7.780 14.314 1.00 79.75 189 GLY A N 1
ATOM 1528 C CA . GLY A 1 189 ? 6.062 6.855 13.589 1.00 79.75 189 GLY A CA 1
ATOM 1529 C C . GLY A 1 189 ? 6.520 5.400 13.660 1.00 79.75 189 GLY A C 1
ATOM 1530 O O . GLY A 1 189 ? 7.706 5.098 13.812 1.00 79.75 189 GLY A O 1
ATOM 1531 N N . THR A 1 190 ? 5.578 4.472 13.500 1.00 83.38 190 THR A N 1
ATOM 1532 C CA . THR A 1 190 ? 5.873 3.031 13.507 1.00 83.38 190 THR A CA 1
ATOM 1533 C C . THR A 1 190 ? 6.365 2.584 12.120 1.00 83.38 190 THR A C 1
ATOM 1535 O O . THR A 1 190 ? 5.714 2.907 11.123 1.00 83.38 190 THR A O 1
ATOM 1538 N N . PRO A 1 191 ? 7.498 1.853 12.006 1.00 86.12 191 PRO A N 1
ATOM 1539 C CA . PRO A 1 191 ? 7.996 1.341 10.726 1.00 86.12 191 PRO A CA 1
ATOM 1540 C C . PRO A 1 191 ? 6.939 0.528 9.975 1.00 86.12 191 PRO A C 1
ATOM 1542 O O . PRO A 1 191 ? 6.283 -0.329 10.565 1.00 86.12 191 PRO A O 1
ATOM 1545 N N . PHE A 1 192 ? 6.790 0.756 8.668 1.00 89.31 192 PHE A N 1
ATOM 1546 C CA . PHE A 1 192 ? 5.749 0.104 7.864 1.00 89.31 192 PHE A CA 1
ATOM 1547 C C . PHE A 1 192 ? 5.845 -1.430 7.888 1.00 89.31 192 PHE A C 1
ATOM 1549 O O . PHE A 1 192 ? 4.825 -2.115 7.946 1.00 89.31 192 PHE A O 1
ATOM 1556 N N . ILE A 1 193 ? 7.065 -1.977 7.950 1.00 84.62 193 ILE A N 1
ATOM 1557 C CA . ILE A 1 193 ? 7.284 -3.423 8.081 1.00 84.62 193 ILE A CA 1
ATOM 1558 C C . ILE A 1 193 ? 6.630 -3.998 9.352 1.00 84.62 193 ILE A C 1
ATOM 1560 O O . ILE A 1 193 ? 6.057 -5.082 9.295 1.00 84.62 193 ILE A O 1
ATOM 1564 N N . LYS A 1 194 ? 6.581 -3.243 10.464 1.00 83.19 194 LYS A N 1
ATOM 1565 C CA . LYS A 1 194 ? 5.878 -3.669 11.687 1.00 83.19 194 LYS A CA 1
ATOM 1566 C C . LYS A 1 194 ? 4.365 -3.754 11.506 1.00 83.19 194 LYS A C 1
ATOM 1568 O O . LYS A 1 194 ? 3.749 -4.610 12.127 1.00 83.19 194 LYS A O 1
ATOM 1573 N N . TYR A 1 195 ? 3.759 -2.910 10.668 1.00 87.31 195 TYR A N 1
ATOM 1574 C CA . TYR A 1 195 ? 2.326 -3.012 10.366 1.00 87.31 195 TYR A CA 1
ATOM 1575 C C . TYR A 1 195 ? 2.015 -4.266 9.552 1.00 87.31 195 TYR A C 1
ATOM 1577 O O . TYR A 1 195 ? 1.083 -4.992 9.891 1.00 87.31 195 TYR A O 1
ATOM 1585 N N . LEU A 1 196 ? 2.826 -4.564 8.533 1.00 86.81 196 LEU A N 1
ATOM 1586 C CA . LEU A 1 196 ? 2.704 -5.807 7.769 1.00 86.81 196 LEU A CA 1
ATOM 1587 C C . LEU A 1 196 ? 2.885 -7.046 8.664 1.00 86.81 196 LEU A C 1
ATOM 1589 O O . LEU A 1 196 ? 2.106 -7.991 8.584 1.00 86.81 196 LEU A O 1
ATOM 1593 N N . MET A 1 197 ? 3.862 -7.014 9.572 1.00 80.19 197 MET A N 1
ATOM 1594 C CA . MET A 1 197 ? 4.092 -8.076 10.556 1.00 80.19 197 MET A CA 1
ATOM 1595 C C . MET A 1 197 ? 2.951 -8.194 11.581 1.00 80.19 197 MET A C 1
ATOM 1597 O O . MET A 1 197 ? 2.545 -9.301 11.922 1.00 80.19 197 MET A O 1
ATOM 1601 N N . ALA A 1 198 ? 2.365 -7.082 12.033 1.00 82.25 198 ALA A N 1
ATOM 1602 C CA . ALA A 1 198 ? 1.188 -7.106 12.902 1.00 82.25 198 ALA A CA 1
ATOM 1603 C C . ALA A 1 198 ? -0.041 -7.707 12.197 1.00 82.25 198 ALA A C 1
ATOM 1605 O O . ALA A 1 198 ? -0.821 -8.413 12.832 1.00 82.25 198 ALA A O 1
ATOM 1606 N N . LYS A 1 199 ? -0.195 -7.481 10.884 1.00 82.44 199 LYS A N 1
ATOM 1607 C CA . LYS A 1 199 ? -1.225 -8.130 10.057 1.00 82.44 199 LYS A CA 1
ATOM 1608 C C . LYS A 1 199 ? -1.007 -9.635 9.938 1.00 82.44 199 LYS A C 1
ATOM 1610 O O . LYS A 1 199 ? -1.941 -10.393 10.184 1.00 82.44 199 LYS A O 1
ATOM 1615 N N . ALA A 1 200 ? 0.225 -10.049 9.664 1.00 81.94 200 ALA A N 1
ATOM 1616 C CA . ALA A 1 200 ? 0.635 -11.448 9.671 1.00 81.94 200 ALA A CA 1
ATOM 1617 C C . ALA A 1 200 ? 0.303 -12.153 11.008 1.00 81.94 200 ALA A C 1
ATOM 1619 O O . ALA A 1 200 ? -0.331 -13.206 11.013 1.00 81.94 200 ALA A O 1
ATOM 1620 N N . ILE A 1 201 ? 0.619 -11.530 12.153 1.00 77.94 201 ILE A N 1
ATOM 1621 C CA . ILE A 1 201 ? 0.249 -12.038 13.493 1.00 77.94 201 ILE A CA 1
ATOM 1622 C C . ILE A 1 201 ? -1.279 -12.116 13.684 1.00 77.94 201 ILE A C 1
ATOM 1624 O O . ILE A 1 201 ? -1.771 -13.027 14.346 1.00 77.94 201 ILE A O 1
ATOM 1628 N N . GLN A 1 202 ? -2.044 -11.187 13.102 1.00 78.81 202 GLN A N 1
ATOM 1629 C CA . GLN A 1 202 ? -3.515 -11.183 13.134 1.00 78.81 202 GLN A CA 1
ATOM 1630 C C . GLN A 1 202 ? -4.160 -12.241 12.213 1.00 78.81 202 GLN A C 1
ATOM 1632 O O . GLN A 1 202 ? -5.386 -12.302 12.142 1.00 78.81 202 GLN A O 1
ATOM 1637 N N . GLY A 1 203 ? -3.371 -13.069 11.517 1.00 77.94 203 GLY A N 1
ATOM 1638 C CA . GLY A 1 203 ? -3.864 -14.107 10.605 1.00 77.94 203 GLY A CA 1
ATOM 1639 C C . GLY A 1 203 ? -4.159 -13.622 9.181 1.00 77.94 203 GLY A C 1
ATOM 1640 O O . GLY A 1 203 ? -4.758 -14.357 8.400 1.00 77.94 203 GLY A O 1
ATOM 1641 N N . VAL A 1 204 ? -3.743 -12.404 8.822 1.00 83.94 204 VAL A N 1
ATOM 1642 C CA . VAL A 1 204 ? -3.807 -11.902 7.441 1.00 83.94 204 VAL A CA 1
ATOM 1643 C C . VAL A 1 204 ? -2.638 -12.496 6.657 1.00 83.94 204 VAL A C 1
ATOM 1645 O O . VAL A 1 204 ? -1.490 -12.335 7.061 1.00 83.94 204 VAL A O 1
ATOM 1648 N N . SER A 1 205 ? -2.899 -13.141 5.519 1.00 85.19 205 SER A N 1
ATOM 1649 C CA . SER A 1 205 ? -1.828 -13.633 4.640 1.00 85.19 205 SER A CA 1
ATOM 1650 C C . SER A 1 205 ? -1.108 -12.448 3.992 1.00 85.19 205 SER A C 1
ATOM 1652 O O . SER A 1 205 ? -1.726 -11.695 3.237 1.00 85.19 205 SER A O 1
ATOM 1654 N N . VAL A 1 206 ? 0.182 -12.259 4.286 1.00 88.19 206 VAL A N 1
ATOM 1655 C CA . VAL A 1 206 ? 0.982 -11.159 3.726 1.00 88.19 206 VAL A CA 1
ATOM 1656 C C . VAL A 1 206 ? 2.105 -11.708 2.850 1.00 88.19 206 VAL A C 1
ATOM 1658 O O . VAL A 1 206 ? 2.986 -12.415 3.335 1.00 88.19 206 VAL A O 1
ATOM 1661 N N . GLN A 1 207 ? 2.072 -11.356 1.562 1.00 90.31 207 GLN A N 1
ATOM 1662 C CA . GLN A 1 207 ? 2.983 -11.866 0.533 1.00 90.31 207 GLN A CA 1
ATOM 1663 C C . GLN A 1 207 ? 3.602 -10.709 -0.275 1.00 90.31 207 GLN A C 1
ATOM 1665 O O . GLN A 1 207 ? 2.887 -9.859 -0.816 1.00 90.31 207 GLN A O 1
ATOM 1670 N N . VAL A 1 208 ? 4.935 -10.655 -0.381 1.00 93.44 208 VAL A N 1
ATOM 1671 C CA . VAL A 1 208 ? 5.655 -9.530 -1.018 1.00 93.44 208 VAL A CA 1
ATOM 1672 C C . VAL A 1 208 ? 6.610 -9.991 -2.121 1.00 93.44 208 VAL A C 1
ATOM 1674 O O . VAL A 1 208 ? 7.561 -10.718 -1.857 1.00 93.44 208 VAL A O 1
ATOM 1677 N N . ILE A 1 209 ? 6.427 -9.492 -3.344 1.00 93.69 209 ILE A N 1
ATOM 1678 C CA . ILE A 1 209 ? 7.386 -9.605 -4.452 1.00 93.69 209 ILE A CA 1
ATOM 1679 C C . ILE A 1 209 ? 8.114 -8.269 -4.624 1.00 93.69 209 ILE A C 1
ATOM 1681 O O . ILE A 1 209 ? 7.482 -7.242 -4.900 1.00 93.69 209 ILE A O 1
ATOM 1685 N N . CYS A 1 210 ? 9.444 -8.269 -4.532 1.00 93.38 210 CYS A N 1
ATOM 1686 C CA . CYS A 1 210 ? 10.246 -7.079 -4.824 1.00 93.38 210 CYS A CA 1
ATOM 1687 C C . CYS A 1 210 ? 11.611 -7.364 -5.460 1.00 93.38 210 CYS A C 1
ATOM 1689 O O . CYS A 1 210 ? 12.079 -8.500 -5.452 1.00 93.38 210 CYS A O 1
ATOM 1691 N N . SER A 1 211 ? 12.267 -6.345 -6.026 1.00 87.75 211 SER A N 1
ATOM 1692 C CA . SER A 1 211 ? 13.719 -6.423 -6.243 1.00 87.75 211 SER A CA 1
ATOM 1693 C C . SER A 1 211 ? 14.442 -6.402 -4.894 1.00 87.75 211 SER A C 1
ATOM 1695 O O . SER A 1 211 ? 13.876 -6.003 -3.872 1.00 87.75 211 SER A O 1
ATOM 1697 N N . MET A 1 212 ? 15.700 -6.841 -4.883 1.00 83.81 212 MET A N 1
ATOM 1698 C CA . MET A 1 212 ? 16.474 -7.052 -3.657 1.00 83.81 212 MET A CA 1
ATOM 1699 C C . MET A 1 212 ? 16.571 -5.744 -2.826 1.00 83.81 212 MET A C 1
ATOM 1701 O O . MET A 1 212 ? 17.131 -4.759 -3.316 1.00 83.81 212 MET A O 1
ATOM 1705 N N . PRO A 1 213 ? 16.002 -5.672 -1.600 1.00 77.88 213 PRO A N 1
ATOM 1706 C CA . PRO A 1 213 ? 15.851 -4.399 -0.897 1.00 77.88 213 PRO A CA 1
ATOM 1707 C C . PRO A 1 213 ? 17.172 -3.755 -0.459 1.00 77.88 213 PRO A C 1
ATOM 1709 O O . PRO A 1 213 ? 18.199 -4.416 -0.267 1.00 77.88 213 PRO A O 1
ATOM 1712 N N . SER A 1 214 ? 17.127 -2.439 -0.215 1.00 70.38 214 SER A N 1
ATOM 1713 C CA . SER A 1 214 ? 18.282 -1.690 0.309 1.00 70.38 214 SER A CA 1
ATOM 1714 C C . SER A 1 214 ? 18.816 -2.313 1.605 1.00 70.38 214 SER A C 1
ATOM 1716 O O . SER A 1 214 ? 18.016 -2.794 2.408 1.00 70.38 214 SER A O 1
ATOM 1718 N N . SER A 1 215 ? 20.134 -2.256 1.839 1.00 74.94 215 SER A N 1
ATOM 1719 C CA . SER A 1 215 ? 20.783 -2.798 3.051 1.00 74.94 215 SER A CA 1
ATOM 1720 C C . SER A 1 215 ? 20.041 -2.406 4.327 1.00 74.94 215 SER A C 1
ATOM 1722 O O . SER A 1 215 ? 19.514 -3.272 5.004 1.00 74.94 215 SER A O 1
ATOM 1724 N N . SER A 1 216 ? 19.814 -1.110 4.542 1.00 73.75 216 SER A N 1
ATOM 1725 C CA . SER A 1 216 ? 19.102 -0.609 5.729 1.00 73.75 216 SER A CA 1
ATOM 1726 C C . SER A 1 216 ? 17.666 -1.121 5.927 1.00 73.75 216 SER A C 1
ATOM 1728 O O . SER A 1 216 ? 17.153 -1.054 7.036 1.00 73.75 216 SER A O 1
ATOM 1730 N N . PHE A 1 217 ? 16.993 -1.586 4.867 1.00 74.31 217 PHE A N 1
ATOM 1731 C CA . PHE A 1 217 ? 15.687 -2.245 4.993 1.00 74.31 217 PHE A CA 1
ATOM 1732 C C . PHE A 1 217 ? 15.861 -3.729 5.315 1.00 74.31 217 PHE A C 1
ATOM 1734 O O . PHE A 1 217 ? 15.087 -4.273 6.088 1.00 74.31 217 PHE A O 1
ATOM 1741 N N . ARG A 1 218 ? 16.897 -4.376 4.764 1.00 77.19 218 ARG A N 1
ATOM 1742 C CA . ARG A 1 218 ? 17.283 -5.748 5.116 1.00 77.19 218 ARG A CA 1
ATOM 1743 C C . ARG A 1 218 ? 17.759 -5.863 6.566 1.00 77.19 218 ARG A C 1
ATOM 1745 O O . ARG A 1 218 ? 17.443 -6.857 7.202 1.00 77.19 218 ARG A O 1
ATOM 1752 N N . ASP A 1 219 ? 18.451 -4.858 7.091 1.00 79.31 219 ASP A N 1
ATOM 1753 C CA . ASP A 1 219 ? 18.902 -4.821 8.486 1.00 79.31 219 ASP A CA 1
ATOM 1754 C C . ASP A 1 219 ? 17.698 -4.696 9.443 1.00 79.31 219 ASP A C 1
ATOM 1756 O O . ASP A 1 219 ? 17.497 -5.564 10.289 1.00 79.31 219 ASP A O 1
ATOM 1760 N N . GLU A 1 220 ? 16.814 -3.712 9.212 1.00 74.75 220 GLU A N 1
ATOM 1761 C CA . GLU A 1 220 ? 15.545 -3.546 9.952 1.00 74.75 220 GLU A CA 1
ATOM 1762 C C . GLU A 1 220 ? 14.649 -4.800 9.840 1.00 74.75 220 GLU A C 1
ATOM 1764 O O . GLU A 1 220 ? 14.019 -5.217 10.811 1.00 74.75 220 GLU A O 1
ATOM 1769 N N . TRP A 1 221 ? 14.626 -5.455 8.673 1.00 75.75 221 TRP A N 1
ATOM 1770 C CA . TRP A 1 221 ? 13.917 -6.721 8.464 1.00 75.75 221 TRP A CA 1
ATOM 1771 C C . TRP A 1 221 ? 14.510 -7.849 9.315 1.00 75.75 221 TRP A C 1
ATOM 1773 O O . TRP A 1 221 ? 13.756 -8.505 10.032 1.00 75.75 221 TRP A O 1
ATOM 1783 N N . LYS A 1 222 ? 15.831 -8.084 9.262 1.00 76.12 222 LYS A N 1
ATOM 1784 C CA . LYS A 1 222 ? 16.511 -9.150 10.025 1.00 76.12 222 LYS A CA 1
ATOM 1785 C C . LYS A 1 222 ? 16.211 -9.040 11.520 1.00 76.12 222 LYS A C 1
ATOM 1787 O O . LYS A 1 222 ? 15.844 -10.044 12.125 1.00 76.12 222 LYS A O 1
ATOM 1792 N N . GLU A 1 223 ? 16.316 -7.835 12.086 1.00 73.06 223 GLU A N 1
ATOM 1793 C CA . GLU A 1 223 ? 16.058 -7.581 13.510 1.00 73.06 223 GLU A CA 1
ATOM 1794 C C . GLU A 1 223 ? 14.647 -8.008 13.940 1.00 73.06 223 GLU A C 1
ATOM 1796 O O . GLU A 1 223 ? 14.499 -8.652 14.979 1.00 73.06 223 GLU A O 1
ATOM 1801 N N . PHE A 1 224 ? 13.613 -7.705 13.143 1.00 67.06 224 PHE A N 1
ATOM 1802 C CA . PHE A 1 224 ? 12.236 -8.097 13.473 1.00 67.06 224 PHE A CA 1
ATOM 1803 C C . PHE A 1 224 ? 11.904 -9.543 13.099 1.00 67.06 224 PHE A C 1
ATOM 1805 O O . PHE A 1 224 ? 11.182 -10.212 13.834 1.00 67.06 224 PHE A O 1
ATOM 1812 N N . TYR A 1 225 ? 12.447 -10.065 12.001 1.00 66.81 225 TYR A N 1
ATOM 1813 C CA . TYR A 1 225 ? 12.182 -11.434 11.547 1.00 66.81 225 TYR A CA 1
ATOM 1814 C C . TYR A 1 225 ? 12.800 -12.489 12.476 1.00 66.81 225 TYR A C 1
ATOM 1816 O O . TYR A 1 225 ? 12.197 -13.535 12.690 1.00 66.81 225 TYR A O 1
ATOM 1824 N N . GLN A 1 226 ? 13.937 -12.188 13.115 1.00 67.25 226 GLN A N 1
ATOM 1825 C CA . GLN A 1 226 ? 14.511 -13.025 14.182 1.00 67.25 226 GLN A CA 1
ATOM 1826 C C . GLN A 1 226 ? 13.616 -13.141 15.434 1.00 67.25 226 GLN A C 1
ATOM 1828 O O . GLN A 1 226 ? 13.837 -14.027 16.254 1.00 67.25 226 GLN A O 1
ATOM 1833 N N . GLN A 1 227 ? 12.616 -12.266 15.591 1.00 64.62 227 GLN A N 1
ATOM 1834 C CA . GLN A 1 227 ? 11.707 -12.213 16.747 1.00 64.62 227 GLN A CA 1
ATOM 1835 C C . GLN A 1 227 ? 10.306 -12.780 16.433 1.00 64.62 227 GLN A C 1
ATOM 1837 O O . GLN A 1 227 ? 9.393 -12.657 17.248 1.00 64.62 227 GLN A O 1
ATOM 1842 N N . MET A 1 228 ? 10.112 -13.368 15.248 1.00 63.28 228 MET A N 1
ATOM 1843 C CA . MET A 1 228 ? 8.810 -13.727 14.670 1.00 63.28 228 MET A CA 1
ATOM 1844 C C . MET A 1 228 ? 8.769 -15.198 14.230 1.00 63.28 228 MET A C 1
ATOM 1846 O O . MET A 1 228 ? 9.812 -15.798 13.978 1.00 63.28 228 MET A O 1
ATOM 1850 N N . ASN A 1 229 ? 7.569 -15.770 14.046 1.00 61.94 229 ASN A N 1
ATOM 1851 C CA . ASN A 1 229 ? 7.451 -16.984 13.231 1.00 61.94 229 ASN A CA 1
ATOM 1852 C C . ASN A 1 229 ? 7.669 -16.598 11.747 1.00 61.94 229 ASN A C 1
ATOM 1854 O O . ASN A 1 229 ? 6.857 -15.829 11.217 1.00 61.94 229 ASN 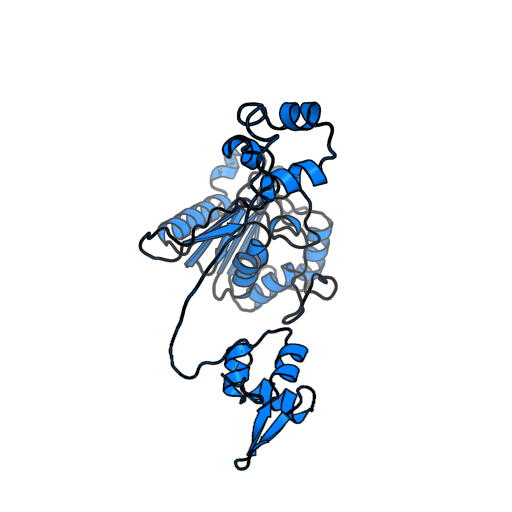A O 1
ATOM 1858 N N . PRO A 1 230 ? 8.719 -17.111 11.070 1.00 59.06 230 PRO A N 1
ATOM 1859 C CA . PRO A 1 230 ? 8.997 -16.815 9.663 1.00 59.06 230 PRO A CA 1
ATOM 1860 C C . PRO A 1 230 ? 7.858 -17.198 8.705 1.00 59.06 230 PRO A C 1
ATOM 1862 O O . PRO A 1 230 ? 7.725 -16.589 7.648 1.00 59.06 230 PRO A O 1
ATOM 1865 N N . GLU A 1 231 ? 7.018 -18.170 9.069 1.00 61.19 231 GLU A N 1
ATOM 1866 C CA . GLU A 1 231 ? 5.920 -18.673 8.231 1.00 61.19 231 GLU A CA 1
ATOM 1867 C C . GLU A 1 231 ? 4.761 -17.675 8.068 1.00 61.19 231 GLU A C 1
ATOM 1869 O O . GLU A 1 231 ? 3.933 -17.839 7.177 1.00 61.19 231 GLU A O 1
ATOM 1874 N N . LEU A 1 232 ? 4.681 -16.640 8.914 1.00 61.28 232 LEU A N 1
ATOM 1875 C CA . LEU A 1 232 ? 3.565 -15.686 8.898 1.00 61.28 232 LEU A CA 1
ATOM 1876 C C . LEU A 1 232 ? 3.742 -14.554 7.869 1.00 61.28 232 LEU A C 1
ATOM 1878 O O . LEU A 1 232 ? 2.765 -13.893 7.520 1.00 61.28 232 LEU A O 1
ATOM 1882 N N . PHE A 1 233 ? 4.966 -14.299 7.391 1.00 73.06 233 PHE A N 1
ATOM 1883 C CA . PHE A 1 233 ? 5.264 -13.201 6.465 1.00 73.06 233 PHE A CA 1
ATOM 1884 C C . PHE A 1 233 ? 6.137 -13.685 5.304 1.00 73.06 233 PHE A C 1
ATOM 1886 O O . PHE A 1 233 ? 7.351 -13.856 5.440 1.00 73.06 233 PHE A O 1
ATOM 1893 N N . GLU A 1 234 ? 5.518 -13.882 4.142 1.00 82.44 234 GLU A N 1
ATOM 1894 C CA . GLU A 1 234 ? 6.180 -14.468 2.981 1.00 82.44 234 GLU A CA 1
ATOM 1895 C C . GLU A 1 234 ? 6.748 -13.406 2.031 1.00 82.44 234 GLU A C 1
ATOM 1897 O O . GLU A 1 234 ? 6.144 -12.358 1.772 1.00 82.44 234 GLU A O 1
ATOM 1902 N N . TYR A 1 235 ? 7.891 -13.710 1.414 1.00 86.69 235 TYR A N 1
ATOM 1903 C CA . TYR A 1 235 ? 8.518 -12.819 0.444 1.00 86.69 235 TYR A CA 1
ATOM 1904 C C . TYR A 1 235 ? 9.245 -13.554 -0.684 1.00 86.69 235 TYR A C 1
ATOM 1906 O O . TYR A 1 235 ? 9.740 -14.671 -0.534 1.00 86.69 235 TYR A O 1
ATOM 1914 N N . MET A 1 236 ? 9.360 -12.869 -1.818 1.00 87.19 236 MET A N 1
ATOM 1915 C CA . MET A 1 236 ? 10.103 -13.298 -2.992 1.00 87.19 236 MET A CA 1
ATOM 1916 C C . MET A 1 236 ? 10.927 -12.141 -3.550 1.00 87.19 236 MET A C 1
ATOM 1918 O O . MET A 1 236 ? 10.396 -11.065 -3.833 1.00 87.19 236 MET A O 1
ATOM 1922 N N . PHE A 1 237 ? 12.208 -12.401 -3.816 1.00 90.19 237 PHE A N 1
ATOM 1923 C CA . PHE A 1 237 ? 13.021 -11.496 -4.619 1.00 90.19 237 PHE A CA 1
ATOM 1924 C C . PHE A 1 237 ? 12.953 -11.860 -6.098 1.00 90.19 237 PHE A C 1
ATOM 1926 O O . PHE A 1 237 ? 13.147 -13.011 -6.481 1.00 90.19 237 PHE A O 1
ATOM 1933 N N . CYS A 1 238 ? 12.668 -10.865 -6.933 1.00 91.75 238 CYS A N 1
ATOM 1934 C CA . CYS A 1 238 ? 12.609 -11.000 -8.380 1.00 91.75 238 CYS A CA 1
ATOM 1935 C C . CYS A 1 238 ? 13.128 -9.716 -9.030 1.00 91.75 238 CYS A C 1
ATOM 1937 O O . CYS A 1 238 ? 12.399 -8.738 -9.153 1.00 91.75 238 CYS A O 1
ATOM 1939 N N . GLU A 1 239 ? 14.368 -9.738 -9.523 1.00 89.56 239 GLU A N 1
ATOM 1940 C CA . GLU A 1 239 ? 15.016 -8.562 -10.133 1.00 89.56 239 GLU A CA 1
ATOM 1941 C C . GLU A 1 239 ? 14.346 -8.100 -11.445 1.00 89.56 239 GLU A C 1
ATOM 1943 O O . GLU A 1 239 ? 14.560 -6.990 -11.921 1.00 89.56 239 GLU A O 1
ATOM 1948 N N . ARG A 1 240 ? 13.489 -8.941 -12.042 1.00 91.25 240 ARG A N 1
ATOM 1949 C CA . ARG A 1 240 ? 12.636 -8.559 -13.181 1.00 91.25 240 ARG A CA 1
ATOM 1950 C C . ARG A 1 240 ? 11.314 -7.909 -12.771 1.00 91.25 240 ARG A C 1
ATOM 1952 O O . ARG A 1 240 ? 10.586 -7.454 -13.653 1.00 91.25 240 ARG A O 1
ATOM 1959 N N . ASN A 1 241 ? 10.962 -7.888 -11.483 1.00 92.94 241 ASN A N 1
ATOM 1960 C CA . ASN A 1 241 ? 9.700 -7.306 -11.052 1.00 92.94 241 ASN A CA 1
ATOM 1961 C C . ASN A 1 241 ? 9.755 -5.779 -11.173 1.00 92.94 241 ASN A C 1
ATOM 1963 O O . ASN A 1 241 ? 10.318 -5.102 -10.319 1.00 92.94 241 ASN A O 1
ATOM 1967 N N . HIS A 1 242 ? 9.116 -5.233 -12.208 1.00 94.94 242 HIS A N 1
ATOM 1968 C CA . HIS A 1 242 ? 8.907 -3.791 -12.322 1.00 94.94 242 HIS A CA 1
ATOM 1969 C C . HIS A 1 242 ? 7.465 -3.347 -12.025 1.00 94.94 242 HIS A C 1
ATOM 1971 O O . HIS A 1 242 ? 7.181 -2.147 -12.063 1.00 94.94 242 HIS A O 1
ATOM 1977 N N . ALA A 1 243 ? 6.559 -4.273 -11.692 1.00 95.50 243 ALA A N 1
ATOM 1978 C CA . ALA A 1 243 ? 5.187 -3.932 -11.329 1.00 95.50 243 ALA A CA 1
ATOM 1979 C C . ALA A 1 243 ? 5.151 -3.055 -10.065 1.00 95.50 243 ALA A C 1
ATOM 1981 O O . ALA A 1 243 ? 6.031 -3.150 -9.204 1.00 95.50 243 ALA A O 1
ATOM 1982 N N . LYS A 1 244 ? 4.131 -2.195 -9.971 1.00 97.50 244 LYS A N 1
ATOM 1983 C CA . LYS A 1 244 ? 3.742 -1.506 -8.739 1.00 97.50 244 LYS A CA 1
ATOM 1984 C C . LYS A 1 244 ? 2.259 -1.755 -8.518 1.00 97.50 244 LYS A C 1
ATOM 1986 O O . LYS A 1 244 ? 1.402 -1.169 -9.181 1.00 97.50 244 LYS A O 1
ATOM 1991 N N . VAL A 1 245 ? 1.995 -2.733 -7.668 1.00 98.19 245 VAL A N 1
ATOM 1992 C CA . VAL A 1 245 ? 0.688 -3.325 -7.429 1.00 98.19 245 VAL A CA 1
ATOM 1993 C C . VAL A 1 245 ? 0.544 -3.613 -5.947 1.00 98.19 245 VAL A C 1
ATOM 1995 O O . VAL A 1 245 ? 1.463 -4.132 -5.312 1.00 98.19 245 VAL A O 1
ATOM 1998 N N . VAL A 1 246 ? -0.646 -3.342 -5.428 1.00 98.44 246 VAL A N 1
ATOM 1999 C CA . VAL A 1 246 ? -1.082 -3.799 -4.109 1.00 98.44 246 VAL A CA 1
ATOM 2000 C C . VAL A 1 246 ? -2.449 -4.439 -4.287 1.00 98.44 246 VAL A C 1
ATOM 2002 O O . VAL A 1 246 ? -3.317 -3.834 -4.904 1.00 98.44 246 VAL A O 1
ATOM 2005 N N . ILE A 1 247 ? -2.649 -5.640 -3.757 1.00 97.81 247 ILE A N 1
ATOM 2006 C CA . ILE A 1 247 ? -3.945 -6.319 -3.697 1.00 97.81 247 ILE A CA 1
ATOM 2007 C C . ILE A 1 247 ? -4.296 -6.478 -2.218 1.00 97.81 247 ILE A C 1
ATOM 2009 O O . ILE A 1 247 ? -3.459 -6.945 -1.442 1.00 97.81 247 ILE A O 1
ATOM 2013 N N . VAL A 1 248 ? -5.508 -6.084 -1.832 1.00 97.00 248 VAL A N 1
ATOM 2014 C CA . VAL A 1 248 ? -6.013 -6.197 -0.456 1.00 97.00 248 VAL A CA 1
ATOM 2015 C C . VAL A 1 248 ? -7.296 -7.019 -0.445 1.00 97.00 248 VAL A C 1
ATOM 2017 O O . VAL A 1 248 ? -8.212 -6.769 -1.237 1.00 97.00 248 VAL A O 1
ATOM 2020 N N . ASP A 1 249 ? -7.324 -8.002 0.453 1.00 91.81 249 ASP A N 1
ATOM 2021 C CA . ASP A 1 249 ? -8.428 -8.917 0.756 1.00 91.81 249 ASP A CA 1
ATOM 2022 C C . ASP A 1 249 ? -9.030 -9.619 -0.478 1.00 91.81 249 ASP A C 1
ATOM 2024 O O . ASP A 1 249 ? -10.189 -10.026 -0.476 1.00 91.81 249 ASP A O 1
ATOM 2028 N N . ASP A 1 250 ? -8.239 -9.725 -1.556 1.00 87.62 250 ASP A N 1
ATOM 2029 C CA . ASP A 1 250 ? -8.626 -10.208 -2.893 1.00 87.62 250 ASP A CA 1
ATOM 2030 C C . ASP A 1 250 ? -9.881 -9.519 -3.482 1.00 87.62 250 ASP A C 1
ATOM 2032 O O . ASP A 1 250 ? -10.543 -10.038 -4.382 1.00 87.62 250 ASP A O 1
ATOM 2036 N N . GLN A 1 251 ? -10.181 -8.306 -3.001 1.00 90.69 251 GLN A N 1
ATOM 2037 C CA . GLN A 1 251 ? -11.348 -7.493 -3.376 1.00 90.69 251 GLN A CA 1
ATOM 2038 C C . GLN A 1 251 ? -10.976 -6.123 -3.951 1.00 90.69 251 GLN A C 1
ATOM 2040 O O . GLN A 1 251 ? -11.785 -5.505 -4.642 1.00 90.69 251 GLN A O 1
ATOM 2045 N N . MET A 1 252 ? -9.767 -5.635 -3.673 1.00 94.88 252 MET A N 1
ATOM 2046 C CA . MET A 1 252 ? -9.262 -4.349 -4.149 1.00 94.88 252 MET A CA 1
ATOM 2047 C C . MET A 1 252 ? -7.860 -4.527 -4.734 1.00 94.88 252 MET A C 1
ATOM 2049 O O . MET A 1 252 ? -7.042 -5.247 -4.165 1.00 94.88 252 MET A O 1
ATOM 2053 N N . ALA A 1 253 ? -7.577 -3.843 -5.844 1.00 97.19 253 ALA A N 1
ATOM 2054 C CA . ALA A 1 253 ? -6.240 -3.710 -6.406 1.00 97.19 253 ALA A CA 1
ATOM 2055 C C . ALA A 1 253 ? -5.885 -2.238 -6.678 1.00 97.19 253 ALA A C 1
ATOM 2057 O O . ALA A 1 253 ? -6.648 -1.506 -7.310 1.00 97.19 253 ALA A O 1
ATOM 2058 N N . TYR A 1 254 ? -4.692 -1.826 -6.256 1.00 98.12 254 TYR A N 1
ATOM 2059 C CA . TYR A 1 254 ? -3.969 -0.681 -6.799 1.00 98.12 254 TYR A CA 1
ATOM 2060 C C . TYR A 1 254 ? -3.055 -1.152 -7.935 1.00 98.12 254 TYR A C 1
ATOM 2062 O O . TYR A 1 254 ? -2.354 -2.155 -7.786 1.00 98.12 254 TYR A O 1
ATOM 2070 N N . VAL A 1 255 ? -3.018 -0.403 -9.038 1.00 97.88 255 VAL A N 1
ATOM 2071 C CA . VAL A 1 255 ? -2.065 -0.577 -10.145 1.00 97.88 255 VAL A CA 1
ATOM 2072 C C . VAL A 1 255 ? -1.582 0.803 -10.595 1.00 97.88 255 VAL A C 1
ATOM 2074 O O . VAL A 1 255 ? -2.407 1.646 -10.947 1.00 97.88 255 VAL A O 1
ATOM 2077 N N . GLY A 1 256 ? -0.272 1.054 -10.621 1.00 96.75 256 GLY A N 1
ATOM 2078 C CA . GLY A 1 256 ? 0.247 2.369 -11.018 1.00 96.75 256 GLY A CA 1
ATOM 2079 C C . GLY A 1 256 ? 1.766 2.458 -11.138 1.00 96.75 256 GLY A C 1
ATOM 2080 O O . GLY A 1 256 ? 2.436 1.469 -11.442 1.00 96.75 256 GLY A O 1
ATOM 2081 N N . SER A 1 257 ? 2.305 3.661 -10.931 1.00 95.81 257 SER A N 1
ATOM 2082 C CA . SER A 1 257 ? 3.743 3.960 -10.988 1.00 95.81 257 SER A CA 1
ATOM 2083 C C . SER A 1 257 ? 4.449 3.906 -9.621 1.00 95.81 257 SER A C 1
ATOM 2085 O O . SER A 1 257 ? 5.648 3.610 -9.575 1.00 95.81 257 SER A O 1
ATOM 2087 N N . ALA A 1 258 ? 3.712 4.109 -8.521 1.00 95.06 258 ALA A N 1
ATOM 2088 C CA . ALA A 1 258 ? 4.270 4.332 -7.187 1.00 95.06 258 ALA A CA 1
ATOM 2089 C C . ALA A 1 258 ? 4.904 3.077 -6.574 1.00 95.06 258 ALA A C 1
ATOM 2091 O O . ALA A 1 258 ? 4.218 2.126 -6.201 1.00 95.06 258 ALA A O 1
ATOM 2092 N N . ASN A 1 259 ? 6.228 3.082 -6.398 1.00 94.94 259 ASN A N 1
ATOM 2093 C CA . ASN A 1 259 ? 6.904 2.037 -5.623 1.00 94.94 259 ASN A CA 1
ATOM 2094 C C . ASN A 1 259 ? 6.697 2.259 -4.113 1.00 94.94 259 ASN A C 1
ATOM 2096 O O . ASN A 1 259 ? 6.662 3.404 -3.658 1.00 94.94 259 ASN A O 1
ATOM 2100 N N . ILE A 1 260 ? 6.692 1.177 -3.326 1.00 93.38 260 ILE A N 1
ATOM 2101 C CA . ILE A 1 260 ? 6.573 1.196 -1.855 1.00 93.38 260 ILE A CA 1
ATOM 2102 C C . ILE A 1 260 ? 7.851 1.777 -1.213 1.00 93.38 260 ILE A C 1
ATOM 2104 O O . ILE A 1 260 ? 8.782 1.083 -0.791 1.00 93.38 260 ILE A O 1
ATOM 2108 N N . THR A 1 261 ? 7.923 3.104 -1.224 1.00 90.50 261 THR A N 1
ATOM 2109 C CA . THR A 1 261 ? 9.064 3.941 -0.839 1.00 90.50 261 THR A CA 1
ATOM 2110 C C . THR A 1 261 ? 8.544 5.310 -0.386 1.00 90.50 261 THR A C 1
ATOM 2112 O O . THR A 1 261 ? 7.481 5.699 -0.871 1.00 90.50 261 THR A O 1
ATOM 2115 N N . PRO A 1 262 ? 9.282 6.086 0.437 1.00 87.12 262 PRO A N 1
ATOM 2116 C CA . PRO A 1 262 ? 8.839 7.416 0.864 1.00 87.12 262 PRO A CA 1
ATOM 2117 C C . PRO A 1 262 ? 8.376 8.315 -0.295 1.00 87.12 262 PRO A C 1
ATOM 2119 O O . PRO A 1 262 ? 7.238 8.762 -0.311 1.00 87.12 262 PRO A O 1
ATOM 2122 N N . ALA A 1 263 ? 9.212 8.497 -1.323 1.00 85.44 263 ALA A N 1
ATOM 2123 C CA . ALA A 1 263 ? 8.884 9.362 -2.459 1.00 85.44 263 ALA A CA 1
ATOM 2124 C C . ALA A 1 263 ? 7.697 8.850 -3.297 1.00 85.44 263 ALA A C 1
ATOM 2126 O O . ALA A 1 263 ? 6.886 9.654 -3.748 1.00 85.44 263 ALA A O 1
ATOM 2127 N N . GLY A 1 264 ? 7.570 7.528 -3.476 1.00 88.50 264 GLY A N 1
ATOM 2128 C CA . GLY A 1 264 ? 6.483 6.935 -4.262 1.00 88.50 264 GLY A CA 1
ATOM 2129 C C . GLY A 1 264 ? 5.111 7.059 -3.598 1.00 88.50 264 GLY A C 1
ATOM 2130 O O . GLY A 1 264 ? 4.111 7.239 -4.283 1.00 88.50 264 GLY A O 1
ATOM 2131 N N . ILE A 1 265 ? 5.054 7.023 -2.263 1.00 88.81 265 ILE A N 1
ATOM 2132 C CA . ILE A 1 265 ? 3.800 7.208 -1.512 1.00 88.81 265 ILE A CA 1
ATOM 2133 C C . ILE A 1 265 ? 3.519 8.680 -1.161 1.00 88.81 265 ILE A C 1
ATOM 2135 O O . ILE A 1 265 ? 2.515 8.963 -0.518 1.00 88.81 265 ILE A O 1
ATOM 2139 N N . GLY A 1 266 ? 4.403 9.609 -1.549 1.00 80.50 266 GLY A N 1
ATOM 2140 C CA . GLY A 1 266 ? 4.317 11.035 -1.211 1.00 80.50 266 GLY A CA 1
ATOM 2141 C C . GLY A 1 266 ? 4.648 11.375 0.248 1.00 80.50 266 GLY A C 1
ATOM 2142 O O . GLY A 1 266 ? 4.125 12.339 0.799 1.00 80.50 266 GLY A O 1
ATOM 2143 N N . GLN A 1 267 ? 5.512 10.588 0.890 1.00 77.38 267 GLN A N 1
ATOM 2144 C CA . GLN A 1 267 ? 6.023 10.837 2.236 1.00 77.38 267 GLN A CA 1
ATOM 2145 C C . GLN A 1 267 ? 7.348 11.618 2.219 1.00 77.38 267 GLN A C 1
ATOM 2147 O O . GLN A 1 267 ? 8.358 11.163 1.675 1.00 77.38 267 GLN A O 1
ATOM 2152 N N . GLY A 1 268 ? 7.351 12.735 2.951 1.00 63.97 268 GLY A N 1
ATOM 2153 C CA . GLY A 1 268 ? 8.472 13.665 3.102 1.00 63.97 268 GLY A CA 1
ATOM 2154 C C . GLY A 1 268 ? 8.236 14.952 2.312 1.00 63.97 268 GLY A C 1
ATOM 2155 O O . GLY A 1 268 ? 7.273 15.035 1.553 1.00 63.97 268 GLY A O 1
ATOM 2156 N N . VAL A 1 269 ? 9.134 15.931 2.472 1.00 46.97 269 VAL A N 1
ATOM 2157 C CA . VAL A 1 269 ? 9.091 17.195 1.720 1.00 46.97 269 VAL A CA 1
ATOM 2158 C C . VAL A 1 269 ? 8.907 16.889 0.236 1.00 46.97 269 VAL A C 1
ATOM 2160 O O . VAL A 1 269 ? 9.694 16.117 -0.319 1.00 46.97 269 VAL A O 1
ATOM 2163 N N . PHE A 1 270 ? 7.894 17.504 -0.389 1.00 49.12 270 PHE A N 1
ATOM 2164 C CA . PHE A 1 270 ? 7.617 17.405 -1.826 1.00 49.12 270 PHE A CA 1
ATOM 2165 C C . PHE A 1 270 ? 8.928 17.489 -2.614 1.00 49.12 270 PHE A C 1
ATOM 2167 O O . PHE A 1 270 ? 9.540 18.554 -2.705 1.00 49.12 270 PHE A O 1
ATOM 2174 N N . THR A 1 271 ? 9.380 16.355 -3.154 1.00 46.69 271 THR A N 1
ATOM 2175 C CA . THR A 1 271 ? 10.598 16.301 -3.961 1.00 46.69 271 THR A CA 1
ATOM 2176 C C . THR A 1 271 ? 10.229 16.815 -5.346 1.00 46.69 271 THR A C 1
ATOM 2178 O O . THR A 1 271 ? 9.453 16.150 -6.039 1.00 46.69 271 THR A O 1
ATOM 2181 N N . PRO A 1 272 ? 10.718 17.998 -5.776 1.00 50.97 272 PRO A N 1
ATOM 2182 C CA . PRO A 1 272 ? 10.270 18.578 -7.033 1.00 50.97 272 PRO A CA 1
ATOM 2183 C C . PRO A 1 272 ? 10.665 17.661 -8.194 1.00 50.97 272 PRO A C 1
ATOM 2185 O O . PRO A 1 272 ? 11.845 17.540 -8.517 1.00 50.97 272 PRO A O 1
ATOM 2188 N N . GLY A 1 273 ? 9.673 17.002 -8.798 1.00 59.19 273 GLY A N 1
ATOM 2189 C CA . GLY A 1 273 ? 9.862 16.100 -9.935 1.00 59.19 273 GLY A CA 1
ATOM 2190 C C . GLY A 1 273 ? 9.447 14.637 -9.736 1.00 59.19 273 GLY A C 1
ATOM 2191 O O . GLY A 1 273 ? 9.442 13.922 -10.735 1.00 59.19 273 GLY A O 1
ATOM 2192 N N . ASN A 1 274 ? 9.066 14.174 -8.534 1.00 71.38 274 ASN A N 1
ATOM 2193 C CA . ASN A 1 274 ? 8.473 12.832 -8.396 1.00 71.38 274 ASN A CA 1
ATOM 2194 C C . ASN A 1 274 ? 6.948 12.899 -8.576 1.00 71.38 274 ASN A C 1
ATOM 2196 O O . ASN A 1 274 ? 6.226 13.276 -7.655 1.00 71.38 274 ASN A O 1
ATOM 2200 N N . PHE A 1 275 ? 6.471 12.558 -9.774 1.00 83.56 275 PHE A N 1
ATOM 2201 C CA . PHE A 1 275 ? 5.046 12.511 -10.107 1.00 83.56 275 PHE A CA 1
ATOM 2202 C C . PHE A 1 275 ? 4.587 11.061 -10.207 1.00 83.56 275 PHE A C 1
ATOM 2204 O O . PHE A 1 275 ? 5.142 10.290 -10.988 1.00 83.56 275 PHE A O 1
ATOM 2211 N N . GLU A 1 276 ? 3.567 10.705 -9.435 1.00 91.94 276 GLU A N 1
ATOM 2212 C CA . GLU A 1 276 ? 3.078 9.333 -9.328 1.00 91.94 276 GLU A CA 1
ATOM 2213 C C . GLU A 1 276 ? 1.595 9.277 -9.683 1.00 91.94 276 GLU A C 1
ATOM 2215 O O . GLU A 1 276 ? 0.806 10.119 -9.247 1.00 91.94 276 GLU A O 1
ATOM 2220 N N . VAL A 1 277 ? 1.196 8.265 -10.450 1.00 93.94 277 VAL A N 1
ATOM 2221 C CA . VAL A 1 277 ? -0.193 8.041 -10.852 1.00 93.94 277 VAL A CA 1
ATOM 2222 C C . VAL A 1 277 ? -0.531 6.556 -10.800 1.00 93.94 277 VAL A C 1
ATOM 2224 O O . VAL A 1 277 ? 0.269 5.693 -11.165 1.00 93.94 277 VAL A O 1
ATOM 2227 N N . GLY A 1 278 ? -1.745 6.244 -10.370 1.00 95.94 278 GLY A N 1
ATOM 2228 C CA . GLY A 1 278 ? -2.266 4.889 -10.411 1.00 95.94 278 GLY A CA 1
ATOM 2229 C C . GLY A 1 278 ? -3.778 4.849 -10.326 1.00 95.94 278 GLY A C 1
ATOM 2230 O O . GLY A 1 278 ? -4.447 5.867 -10.160 1.00 95.94 278 GLY A O 1
ATOM 2231 N N . ILE A 1 279 ? -4.321 3.648 -10.449 1.00 96.69 279 ILE A N 1
ATOM 2232 C CA . ILE A 1 279 ? -5.746 3.375 -10.341 1.00 96.69 279 ILE A CA 1
ATOM 2233 C C . ILE A 1 279 ? -5.953 2.434 -9.162 1.00 96.69 279 ILE A C 1
ATOM 2235 O O . ILE A 1 279 ? -5.337 1.371 -9.089 1.00 96.69 279 ILE A O 1
ATOM 2239 N N . LEU A 1 280 ? -6.847 2.824 -8.259 1.00 95.75 280 LEU A N 1
ATOM 2240 C CA . LEU A 1 280 ? -7.393 1.973 -7.212 1.00 95.75 280 LEU A CA 1
ATOM 2241 C C . LEU A 1 280 ? -8.738 1.431 -7.698 1.00 95.75 280 LEU A C 1
ATOM 2243 O O . LEU A 1 280 ? -9.607 2.214 -8.084 1.00 95.75 280 LEU A O 1
ATOM 2247 N N . THR A 1 281 ? -8.936 0.116 -7.698 1.00 94.00 281 THR A N 1
ATOM 2248 C CA . THR A 1 281 ? -10.165 -0.495 -8.219 1.00 94.00 281 THR A CA 1
ATOM 2249 C C . THR A 1 281 ? -10.628 -1.698 -7.406 1.00 94.00 281 THR A C 1
ATOM 2251 O O . THR A 1 281 ? -9.813 -2.478 -6.920 1.00 94.00 281 THR A O 1
ATOM 2254 N N . LYS A 1 282 ? -11.948 -1.878 -7.301 1.00 92.81 282 LYS A N 1
ATOM 2255 C CA . LYS A 1 282 ? -12.596 -3.127 -6.864 1.00 92.81 282 LYS A CA 1
ATOM 2256 C C . LYS A 1 282 ? -13.245 -3.888 -8.024 1.00 92.81 282 LYS A C 1
ATOM 2258 O O . LYS A 1 282 ? -14.078 -4.764 -7.807 1.00 92.81 282 LYS A O 1
ATOM 2263 N N . ASN A 1 283 ? -12.905 -3.563 -9.275 1.00 90.69 283 ASN A N 1
ATOM 2264 C CA . ASN A 1 283 ? -13.398 -4.310 -10.428 1.00 90.69 283 ASN A CA 1
ATOM 2265 C C . ASN A 1 283 ? -12.862 -5.757 -10.363 1.00 90.69 283 ASN A C 1
ATOM 2267 O O . ASN A 1 283 ? -11.653 -5.955 -10.533 1.00 90.69 283 ASN A O 1
ATOM 2271 N N . PRO A 1 284 ? -13.722 -6.778 -10.178 1.00 84.50 284 PRO A N 1
ATOM 2272 C CA . PRO A 1 284 ? -13.272 -8.140 -9.898 1.00 84.50 284 PRO A CA 1
ATOM 2273 C C . PRO A 1 284 ? -12.469 -8.745 -11.056 1.00 84.50 284 PRO A C 1
ATOM 2275 O O . PRO A 1 284 ? -11.591 -9.571 -10.820 1.00 84.50 284 PRO A O 1
ATOM 2278 N N . LYS A 1 285 ? -12.688 -8.296 -12.303 1.00 86.88 285 LYS A N 1
ATOM 2279 C CA . LYS A 1 285 ? -11.890 -8.738 -13.458 1.00 86.88 285 LYS A CA 1
ATOM 2280 C C . LYS A 1 285 ? -10.454 -8.224 -13.384 1.00 86.88 285 LYS A C 1
ATOM 2282 O O . LYS A 1 285 ? -9.531 -8.972 -13.696 1.00 86.88 285 LYS A O 1
ATOM 2287 N N . ILE A 1 286 ? -10.258 -6.973 -12.959 1.00 89.75 286 ILE A N 1
ATOM 2288 C CA . ILE A 1 286 ? -8.919 -6.393 -12.797 1.00 89.75 286 ILE A CA 1
ATOM 2289 C C . ILE A 1 286 ? -8.221 -7.054 -11.607 1.00 89.75 286 ILE A C 1
ATOM 2291 O O . ILE A 1 286 ? -7.111 -7.552 -11.769 1.00 89.75 286 ILE A O 1
ATOM 2295 N N . VAL A 1 287 ? -8.896 -7.153 -10.455 1.00 88.88 287 VAL A N 1
ATOM 2296 C CA . VAL A 1 287 ? -8.351 -7.804 -9.249 1.00 88.88 287 VAL A CA 1
ATOM 2297 C C . VAL A 1 287 ? -7.930 -9.248 -9.547 1.00 88.88 287 VAL A C 1
ATOM 2299 O O . VAL A 1 287 ? -6.785 -9.616 -9.291 1.00 88.88 287 VAL A O 1
ATOM 2302 N N . SER A 1 288 ? -8.798 -10.044 -10.182 1.00 82.56 288 SER A N 1
ATOM 2303 C CA . SER A 1 288 ? -8.500 -11.428 -10.582 1.00 82.56 288 SER A CA 1
ATOM 2304 C C . SER A 1 288 ? -7.324 -11.530 -11.567 1.00 82.56 288 SER A C 1
ATOM 2306 O O . SER A 1 288 ? -6.424 -12.351 -11.372 1.00 82.56 288 SER A O 1
ATOM 2308 N N . SER A 1 289 ? -7.266 -10.659 -12.581 1.00 88.50 289 SER A N 1
ATOM 2309 C CA . SER A 1 289 ? -6.168 -10.647 -13.566 1.00 88.50 289 SER A CA 1
ATOM 2310 C C . SER A 1 289 ? -4.821 -10.304 -12.922 1.00 88.50 289 SER A C 1
ATOM 2312 O O . SER A 1 289 ? -3.803 -10.935 -13.203 1.00 88.50 289 SER A O 1
ATOM 2314 N N . VAL A 1 290 ? -4.813 -9.326 -12.015 1.00 92.50 290 VAL A N 1
ATOM 2315 C CA . VAL A 1 290 ? -3.607 -8.861 -11.321 1.00 92.50 290 VAL A CA 1
ATOM 2316 C C . VAL A 1 290 ? -3.158 -9.865 -10.247 1.00 92.50 290 VAL A C 1
ATOM 2318 O O . VAL A 1 290 ? -1.960 -10.097 -10.093 1.00 92.50 290 VAL A O 1
ATOM 2321 N N . THR A 1 291 ? -4.096 -10.553 -9.589 1.00 87.81 291 THR A N 1
ATOM 2322 C CA . THR A 1 291 ? -3.816 -11.697 -8.696 1.00 87.81 291 THR A CA 1
ATOM 2323 C C . THR A 1 291 ? -3.238 -12.887 -9.469 1.00 87.81 291 THR A C 1
ATOM 2325 O O . THR A 1 291 ? -2.310 -13.546 -9.003 1.00 87.81 291 THR A O 1
ATOM 2328 N N . THR A 1 292 ? -3.715 -13.131 -10.693 1.00 87.56 292 THR A N 1
ATOM 2329 C CA . THR A 1 292 ? -3.156 -14.164 -11.582 1.00 87.56 292 THR A CA 1
ATOM 2330 C C . THR A 1 292 ? -1.715 -13.830 -11.979 1.00 87.56 292 THR A C 1
ATOM 2332 O O . THR A 1 292 ? -0.846 -14.702 -11.928 1.00 87.56 292 THR A O 1
ATOM 2335 N N . LEU A 1 293 ? -1.421 -12.564 -12.302 1.00 89.56 293 LEU A N 1
ATOM 2336 C CA . LEU A 1 293 ? -0.049 -12.103 -12.544 1.00 89.56 293 LEU A CA 1
ATOM 2337 C C . LEU A 1 293 ? 0.837 -12.283 -11.300 1.00 89.56 293 LEU A C 1
ATOM 2339 O O . LEU A 1 293 ? 1.947 -12.800 -11.429 1.00 89.56 293 LEU A O 1
ATOM 2343 N N . PHE A 1 294 ? 0.336 -11.922 -10.111 1.00 92.56 294 PHE A N 1
ATOM 2344 C CA . PHE A 1 294 ? 1.042 -12.134 -8.844 1.00 92.56 294 PHE A CA 1
ATOM 2345 C C . PHE A 1 294 ? 1.464 -13.597 -8.691 1.00 92.56 294 PHE A C 1
ATOM 2347 O O . PHE A 1 294 ? 2.657 -13.879 -8.576 1.00 92.56 294 PHE A O 1
ATOM 2354 N N . TYR A 1 295 ?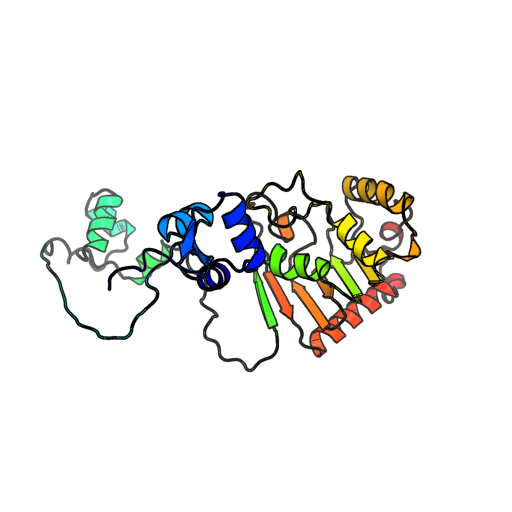 0.517 -14.537 -8.783 1.00 88.25 295 TYR A N 1
ATOM 2355 C CA . TYR A 1 295 ? 0.826 -15.959 -8.623 1.00 88.25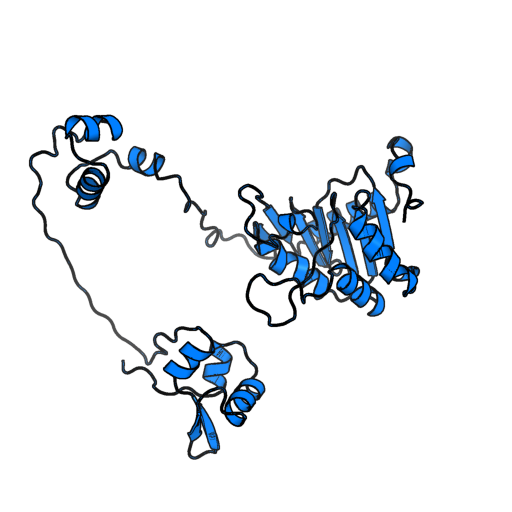 295 TYR A CA 1
ATOM 2356 C C . TYR A 1 295 ? 1.647 -16.551 -9.774 1.00 88.25 295 TYR A C 1
ATOM 2358 O O . TYR A 1 295 ? 2.404 -17.490 -9.549 1.00 88.25 295 TYR A O 1
ATOM 2366 N N . THR A 1 296 ? 1.594 -15.980 -10.980 1.00 83.75 296 THR A N 1
ATOM 2367 C CA . THR A 1 296 ? 2.486 -16.378 -12.086 1.00 83.75 296 THR A CA 1
ATOM 2368 C C . THR A 1 296 ? 3.954 -16.094 -11.743 1.00 83.75 296 THR A C 1
ATOM 2370 O O . THR A 1 296 ? 4.824 -16.934 -11.988 1.00 83.75 296 THR A O 1
ATOM 2373 N N . ILE A 1 297 ? 4.235 -14.938 -11.131 1.00 86.38 297 ILE A N 1
ATOM 2374 C CA . ILE A 1 297 ? 5.585 -14.578 -10.673 1.00 86.38 297 ILE A CA 1
ATOM 2375 C C . ILE A 1 297 ? 5.943 -15.370 -9.403 1.00 86.38 297 ILE A C 1
ATOM 2377 O O . ILE A 1 297 ? 7.016 -15.969 -9.351 1.00 86.38 297 ILE A O 1
ATOM 2381 N N . TRP A 1 298 ? 5.029 -15.448 -8.428 1.00 85.56 298 TRP A N 1
ATOM 2382 C CA . TRP A 1 298 ? 5.208 -16.170 -7.158 1.00 85.56 298 TRP A CA 1
ATOM 2383 C C . TRP A 1 298 ? 5.520 -17.659 -7.347 1.00 85.56 298 TRP A C 1
ATOM 2385 O O . TRP A 1 298 ? 6.407 -18.212 -6.702 1.00 85.56 298 TRP A O 1
ATOM 2395 N N . ASN A 1 299 ? 4.852 -18.309 -8.300 1.00 84.81 299 ASN A N 1
ATOM 2396 C CA . ASN A 1 299 ? 5.079 -19.716 -8.627 1.00 84.81 299 ASN A CA 1
ATOM 2397 C C . ASN A 1 299 ? 6.247 -19.910 -9.612 1.00 84.81 299 ASN A C 1
ATOM 2399 O O . ASN A 1 299 ? 6.426 -21.000 -10.152 1.00 84.81 299 ASN A O 1
ATOM 2403 N N . LYS A 1 300 ? 7.055 -18.864 -9.850 1.00 85.00 300 LYS A N 1
ATOM 2404 C CA . LYS A 1 300 ? 8.294 -18.894 -10.646 1.00 85.00 300 LYS A CA 1
ATOM 2405 C C . LYS A 1 300 ? 8.108 -19.369 -12.094 1.00 85.00 300 LYS A C 1
ATOM 2407 O O . LYS A 1 300 ? 9.070 -19.811 -12.719 1.00 85.00 300 LYS A O 1
ATOM 2412 N N . ALA A 1 301 ? 6.913 -19.202 -12.670 1.00 80.25 301 ALA A N 1
ATOM 2413 C CA . ALA A 1 301 ? 6.506 -19.797 -13.954 1.00 80.25 301 ALA A CA 1
ATOM 2414 C C . ALA A 1 301 ? 7.360 -19.391 -15.178 1.00 80.25 301 ALA A C 1
ATOM 2416 O O . ALA A 1 301 ? 7.237 -19.974 -16.258 1.00 80.25 301 ALA A O 1
ATOM 2417 N N . HIS A 1 302 ? 8.219 -18.377 -15.038 1.00 83.00 302 HIS A N 1
ATOM 2418 C CA . HIS A 1 302 ? 9.132 -17.897 -16.080 1.00 83.00 302 HIS A CA 1
ATOM 2419 C C . HIS A 1 302 ? 10.611 -17.876 -15.643 1.00 83.00 302 HIS A C 1
ATOM 2421 O O . HIS A 1 302 ? 11.465 -17.397 -16.393 1.00 83.00 302 HIS A O 1
ATOM 2427 N N . CYS A 1 303 ? 10.947 -18.377 -14.447 1.00 84.38 303 CYS A N 1
ATOM 2428 C CA . CYS A 1 303 ? 12.299 -18.268 -13.888 1.00 84.38 303 CYS A CA 1
ATOM 2429 C C . CYS A 1 303 ? 13.350 -19.055 -14.684 1.00 84.38 303 CYS A C 1
ATOM 2431 O O . CYS A 1 303 ? 14.442 -18.526 -14.903 1.00 84.38 303 CYS A O 1
ATOM 2433 N N . ASP A 1 304 ? 13.008 -20.237 -15.199 1.00 83.81 304 ASP A N 1
ATOM 2434 C CA . ASP A 1 304 ? 13.924 -21.109 -15.958 1.00 83.81 304 ASP A CA 1
ATOM 2435 C C . ASP A 1 304 ? 14.507 -20.430 -17.211 1.00 83.81 304 ASP A C 1
ATOM 2437 O O . ASP A 1 304 ? 15.622 -20.726 -17.633 1.00 83.81 304 ASP A O 1
ATOM 2441 N N . LYS A 1 305 ? 13.764 -19.474 -17.788 1.00 86.50 305 LYS A N 1
ATOM 2442 C CA . LYS A 1 305 ? 14.141 -18.699 -18.986 1.00 86.50 305 LYS A CA 1
ATOM 2443 C C . LYS A 1 305 ? 14.527 -17.247 -18.667 1.00 86.50 305 LYS A C 1
ATOM 2445 O O . LYS A 1 305 ? 14.737 -16.440 -19.566 1.00 86.50 305 LYS A O 1
ATOM 2450 N N . CYS A 1 306 ? 14.593 -16.880 -17.386 1.00 85.38 306 CYS A N 1
ATOM 2451 C CA . CYS A 1 306 ? 14.848 -15.505 -16.946 1.00 85.38 306 CYS A CA 1
ATOM 2452 C C . CYS A 1 306 ? 16.345 -15.135 -16.977 1.00 85.38 306 CYS A C 1
ATOM 2454 O O . CYS A 1 306 ? 16.693 -13.960 -17.151 1.00 85.38 306 CYS A O 1
ATOM 2456 N N . HIS A 1 307 ? 17.220 -16.134 -16.799 1.00 85.94 307 HIS A N 1
ATOM 2457 C CA . HIS A 1 307 ? 18.684 -16.011 -16.704 1.00 85.94 307 HIS A CA 1
ATOM 2458 C C . HIS A 1 307 ? 19.193 -15.069 -15.589 1.00 85.94 307 HIS A C 1
ATOM 2460 O O . HIS A 1 307 ? 20.323 -14.597 -15.654 1.00 85.94 307 HIS A O 1
ATOM 2466 N N . ARG A 1 308 ? 18.365 -14.777 -14.571 1.00 83.88 308 ARG A N 1
ATOM 2467 C CA . ARG A 1 308 ? 18.685 -13.893 -13.425 1.00 83.88 308 ARG A CA 1
ATOM 2468 C C . ARG A 1 308 ? 18.440 -14.544 -12.048 1.00 83.88 308 ARG A C 1
ATOM 2470 O O . ARG A 1 308 ? 18.187 -13.850 -11.064 1.00 83.88 308 ARG A O 1
ATOM 2477 N N . ALA A 1 309 ? 18.411 -15.877 -11.982 1.00 82.00 309 ALA A N 1
ATOM 2478 C CA . ALA A 1 309 ? 18.067 -16.619 -10.761 1.00 82.00 309 ALA A CA 1
ATOM 2479 C C . ALA A 1 309 ? 19.090 -16.419 -9.624 1.00 82.00 309 ALA A C 1
ATOM 2481 O O . ALA A 1 309 ? 18.727 -16.439 -8.451 1.00 82.00 309 ALA A O 1
ATOM 2482 N N . ASP A 1 310 ? 20.347 -16.165 -9.982 1.00 81.81 310 ASP A N 1
ATOM 2483 C CA . ASP A 1 310 ? 21.446 -15.759 -9.106 1.00 81.81 310 ASP A CA 1
ATOM 2484 C C . ASP A 1 310 ? 21.104 -14.514 -8.271 1.00 81.81 310 ASP A C 1
ATOM 2486 O O . ASP A 1 310 ? 21.231 -14.547 -7.046 1.00 81.81 310 ASP A O 1
ATOM 2490 N N . MET A 1 311 ? 20.579 -13.464 -8.912 1.00 81.06 311 MET A N 1
ATOM 2491 C CA . MET A 1 311 ? 20.198 -12.198 -8.264 1.00 81.06 311 MET A CA 1
ATOM 2492 C C . MET A 1 311 ? 18.882 -12.286 -7.472 1.00 81.06 311 MET A C 1
ATOM 2494 O O . MET A 1 311 ? 18.605 -11.431 -6.635 1.00 81.06 311 MET A O 1
ATOM 2498 N N . CYS A 1 312 ? 18.068 -13.315 -7.721 1.00 82.75 312 CYS A N 1
ATOM 2499 C CA . CYS A 1 312 ? 16.777 -13.531 -7.056 1.00 82.75 312 CYS A CA 1
ATOM 2500 C C . CYS A 1 312 ? 16.889 -14.367 -5.762 1.00 82.75 312 CYS A C 1
ATOM 2502 O O . CYS A 1 312 ? 15.883 -14.634 -5.105 1.00 82.75 312 CYS A O 1
ATOM 2504 N N . ASN A 1 313 ? 18.090 -14.819 -5.387 1.00 70.12 313 ASN A N 1
ATOM 2505 C CA . ASN A 1 313 ? 18.276 -15.690 -4.228 1.00 70.12 313 ASN A CA 1
ATOM 2506 C C . ASN A 1 313 ? 18.210 -14.930 -2.894 1.00 70.12 313 ASN A C 1
ATOM 2508 O O . ASN A 1 313 ? 19.009 -14.034 -2.626 1.00 70.12 313 ASN A O 1
ATOM 2512 N N . ALA A 1 314 ? 17.344 -15.398 -1.993 1.00 62.06 314 ALA A N 1
ATOM 2513 C CA . ALA A 1 314 ? 17.189 -14.875 -0.633 1.00 62.06 314 ALA A CA 1
ATOM 2514 C C . ALA A 1 314 ? 18.382 -15.143 0.312 1.00 62.06 314 ALA A C 1
ATOM 2516 O O . ALA A 1 314 ? 18.347 -14.705 1.453 1.00 62.06 314 ALA A O 1
ATOM 2517 N N . LYS A 1 315 ? 19.472 -15.780 -0.151 1.00 50.47 315 LYS A N 1
ATOM 2518 C CA . LYS A 1 315 ? 20.694 -16.081 0.636 1.00 50.47 315 LYS A CA 1
ATOM 2519 C C . LYS A 1 315 ? 21.432 -14.846 1.203 1.00 50.47 315 LYS A C 1
ATOM 2521 O O . LYS A 1 315 ? 22.455 -15.005 1.856 1.00 50.47 315 LYS A O 1
ATOM 2526 N N . ASN A 1 316 ? 20.944 -13.638 0.911 1.00 43.72 316 ASN A N 1
ATOM 2527 C CA . ASN A 1 316 ? 21.488 -12.349 1.345 1.00 43.72 316 ASN A CA 1
ATOM 2528 C C . ASN A 1 316 ? 20.547 -11.584 2.311 1.00 43.72 316 ASN A C 1
ATOM 2530 O O . ASN A 1 316 ? 20.762 -10.386 2.552 1.00 43.72 316 ASN A O 1
ATOM 2534 N N . LEU A 1 317 ? 19.514 -12.254 2.838 1.00 54.12 317 LEU A N 1
ATOM 2535 C CA . LEU A 1 317 ? 18.792 -11.893 4.065 1.00 54.12 317 LEU A CA 1
ATOM 2536 C C . LEU A 1 317 ? 19.220 -12.810 5.217 1.00 54.12 317 LEU A C 1
ATOM 2538 O O . LEU A 1 317 ? 19.687 -13.929 4.938 1.00 54.12 317 LEU A O 1
#